Protein AF-A0A927LHZ1-F1 (afdb_monomer_lite)

Structure (mmCIF, N/CA/C/O backbone):
data_AF-A0A927LHZ1-F1
#
_entry.id   AF-A0A927LHZ1-F1
#
loop_
_atom_site.group_PDB
_atom_site.id
_atom_site.type_symbol
_atom_site.label_atom_id
_atom_site.label_alt_id
_atom_site.label_comp_id
_atom_site.label_asym_id
_atom_site.label_entity_id
_atom_site.label_seq_id
_atom_site.pdbx_PDB_ins_code
_atom_site.Cartn_x
_atom_site.Cartn_y
_atom_site.Cartn_z
_atom_site.occupancy
_atom_site.B_iso_or_equiv
_atom_site.auth_seq_id
_atom_site.auth_comp_id
_atom_site.auth_asym_id
_atom_site.auth_atom_id
_atom_site.pdbx_PDB_model_num
ATOM 1 N N . MET A 1 1 ? 25.781 4.716 14.063 1.00 30.14 1 MET A N 1
ATOM 2 C CA . MET A 1 1 ? 24.363 4.324 13.932 1.00 30.14 1 MET A CA 1
ATOM 3 C C . MET A 1 1 ? 24.267 3.545 12.624 1.00 30.14 1 MET A C 1
ATOM 5 O O . MET A 1 1 ? 24.238 4.154 11.569 1.00 30.14 1 MET A O 1
ATOM 9 N N . LEU A 1 2 ? 24.451 2.223 12.692 1.00 24.66 2 LEU A N 1
ATOM 10 C CA . LEU A 1 2 ? 24.630 1.317 11.549 1.00 24.66 2 LEU A CA 1
ATOM 11 C C . LEU A 1 2 ? 23.622 0.179 11.709 1.00 24.66 2 LEU A C 1
ATOM 13 O O . LEU A 1 2 ? 23.914 -0.811 12.366 1.00 24.66 2 LEU A O 1
ATOM 17 N N . PHE A 1 3 ? 22.426 0.358 11.169 1.00 27.55 3 PHE A N 1
ATOM 18 C CA . PHE A 1 3 ? 21.460 -0.711 10.937 1.00 27.55 3 PHE A CA 1
ATOM 19 C C . PHE A 1 3 ? 20.804 -0.419 9.579 1.00 27.55 3 PHE A C 1
ATOM 21 O O . PHE A 1 3 ? 20.666 0.749 9.229 1.00 27.55 3 PHE A O 1
ATOM 28 N N . ASP A 1 4 ? 20.483 -1.477 8.830 1.00 31.09 4 ASP A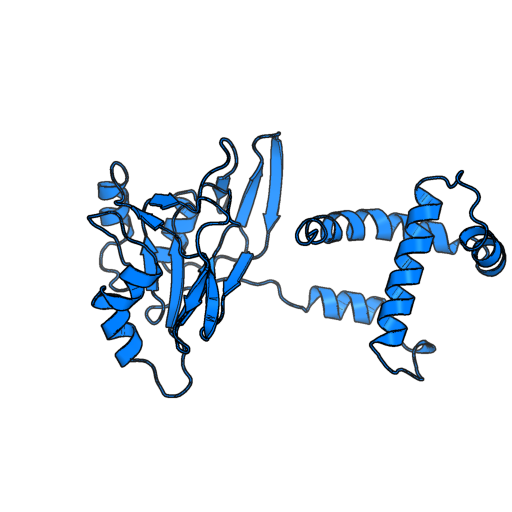 N 1
ATOM 29 C CA . ASP A 1 4 ? 19.892 -1.506 7.472 1.00 31.09 4 ASP A CA 1
ATOM 30 C C . ASP A 1 4 ? 20.825 -1.624 6.253 1.00 31.09 4 ASP A C 1
ATOM 32 O O . ASP A 1 4 ? 20.565 -1.055 5.199 1.00 31.09 4 ASP A O 1
ATOM 36 N N . TYR A 1 5 ? 21.864 -2.466 6.330 1.00 25.02 5 TYR A N 1
ATOM 37 C CA . TYR A 1 5 ? 22.546 -2.972 5.116 1.00 25.02 5 TYR A CA 1
ATOM 38 C C . TYR A 1 5 ? 22.705 -4.502 5.047 1.00 25.02 5 TYR A C 1
ATOM 40 O O . TYR A 1 5 ? 23.185 -5.035 4.048 1.00 25.02 5 TYR A O 1
ATOM 48 N N . THR A 1 6 ? 22.285 -5.237 6.080 1.00 29.34 6 THR A N 1
ATOM 49 C CA . THR A 1 6 ? 22.560 -6.679 6.215 1.00 29.34 6 THR A CA 1
ATOM 50 C C . THR A 1 6 ? 21.485 -7.591 5.621 1.00 29.34 6 THR A C 1
ATOM 52 O O . THR A 1 6 ? 21.747 -8.772 5.423 1.00 29.34 6 THR A O 1
ATOM 55 N N . TYR A 1 7 ? 20.296 -7.075 5.294 1.00 33.56 7 TYR A N 1
ATOM 56 C CA . TYR A 1 7 ? 19.171 -7.911 4.846 1.00 33.56 7 TYR A CA 1
ATOM 57 C C . TYR A 1 7 ? 19.210 -8.253 3.344 1.00 33.56 7 TYR A C 1
ATOM 59 O O . TYR A 1 7 ? 18.684 -9.277 2.929 1.00 33.56 7 TYR A O 1
ATOM 67 N N . PHE A 1 8 ? 19.886 -7.439 2.527 1.00 30.53 8 PHE A N 1
ATOM 68 C CA . PHE A 1 8 ? 19.924 -7.610 1.066 1.00 30.53 8 PHE A CA 1
ATOM 69 C C . PHE A 1 8 ? 20.992 -8.587 0.561 1.00 30.53 8 PHE A C 1
ATOM 71 O O . PHE A 1 8 ? 21.020 -8.897 -0.625 1.00 30.53 8 PHE A O 1
ATOM 78 N N . ARG A 1 9 ? 21.877 -9.096 1.428 1.00 30.69 9 ARG A N 1
ATOM 79 C CA . ARG A 1 9 ? 22.904 -10.060 1.004 1.00 30.69 9 ARG A CA 1
ATOM 80 C C . ARG A 1 9 ? 22.500 -11.516 1.162 1.00 30.69 9 ARG A C 1
ATOM 82 O O . ARG A 1 9 ? 23.151 -12.345 0.557 1.00 30.69 9 ARG A O 1
ATOM 89 N N . THR A 1 10 ? 21.467 -11.866 1.918 1.00 37.78 10 THR A N 1
ATOM 90 C CA . THR A 1 10 ? 21.255 -13.264 2.323 1.00 37.78 10 THR A CA 1
ATOM 91 C C . THR A 1 10 ? 20.766 -14.172 1.192 1.00 37.78 10 THR A C 1
ATOM 93 O O . THR A 1 10 ? 21.278 -15.275 1.066 1.00 37.78 10 THR A O 1
ATOM 96 N N . VAL A 1 11 ? 19.854 -13.753 0.314 1.00 35.59 11 VAL A N 1
ATOM 97 C CA . VAL A 1 11 ? 19.229 -14.697 -0.643 1.00 35.59 11 VAL A CA 1
ATOM 98 C C . VAL A 1 11 ? 20.178 -15.124 -1.777 1.00 35.59 11 VAL A C 1
ATOM 100 O O . VAL A 1 11 ? 20.305 -16.319 -2.055 1.00 35.59 11 VAL A O 1
ATOM 103 N N . ASP A 1 12 ? 20.926 -14.184 -2.363 1.00 36.84 12 ASP A N 1
ATOM 104 C CA . ASP A 1 12 ? 21.967 -14.496 -3.356 1.00 36.84 12 ASP A CA 1
ATOM 105 C C . ASP A 1 12 ? 23.195 -15.171 -2.728 1.00 36.84 12 ASP A C 1
ATOM 107 O O . ASP A 1 12 ? 23.816 -16.042 -3.344 1.00 36.84 12 ASP A O 1
ATOM 111 N N . PHE A 1 13 ? 23.523 -14.831 -1.477 1.00 37.53 13 PHE A N 1
ATOM 112 C CA . PHE A 1 13 ? 24.581 -15.493 -0.713 1.00 37.53 13 PHE A CA 1
ATOM 113 C C . PHE A 1 13 ? 24.234 -16.960 -0.451 1.00 37.53 13 PHE A C 1
ATOM 115 O O . PHE A 1 13 ? 25.057 -17.823 -0.722 1.00 37.53 13 PHE A O 1
ATOM 122 N N . PHE A 1 14 ? 22.997 -17.285 -0.063 1.00 36.06 14 PHE A N 1
ATOM 123 C CA . PHE A 1 14 ? 22.592 -18.670 0.202 1.00 36.06 14 PHE A CA 1
ATOM 124 C C . PHE A 1 14 ? 22.699 -19.580 -1.032 1.00 36.06 14 PHE A C 1
ATOM 126 O O . PHE A 1 14 ? 23.137 -20.721 -0.904 1.00 36.06 14 PHE A O 1
ATOM 133 N N . ASN A 1 15 ? 22.363 -19.099 -2.233 1.00 38.81 15 ASN A N 1
ATOM 134 C CA . ASN A 1 15 ? 22.468 -19.914 -3.451 1.00 38.81 15 ASN A CA 1
ATOM 135 C C . ASN A 1 15 ? 23.910 -20.046 -3.972 1.00 38.81 15 ASN A C 1
ATOM 137 O O . ASN A 1 15 ? 24.280 -21.113 -4.472 1.00 38.81 15 ASN A O 1
ATOM 141 N N . ARG A 1 16 ? 24.747 -19.005 -3.833 1.00 41.91 16 ARG A N 1
ATOM 142 C CA . ARG A 1 16 ? 26.182 -19.083 -4.168 1.00 41.91 16 ARG A CA 1
ATOM 143 C C . ARG A 1 16 ? 26.953 -19.944 -3.167 1.00 41.91 16 ARG A C 1
ATOM 145 O O . ARG A 1 16 ? 27.714 -20.816 -3.578 1.00 41.91 16 ARG A O 1
ATOM 152 N N . GLU A 1 17 ? 26.700 -19.764 -1.874 1.00 41.94 17 GLU A N 1
ATOM 153 C CA . GLU A 1 17 ? 27.412 -20.461 -0.802 1.00 41.94 17 GLU A CA 1
ATOM 154 C C . GLU A 1 17 ? 26.985 -21.923 -0.635 1.00 41.94 17 GLU A C 1
ATOM 156 O O . GLU A 1 17 ? 27.784 -22.736 -0.183 1.00 41.94 17 GLU A O 1
ATOM 161 N N . PHE A 1 18 ? 25.779 -22.321 -1.057 1.00 41.34 18 PHE A N 1
ATOM 162 C CA . PHE A 1 18 ? 25.381 -23.736 -1.035 1.00 41.34 18 PHE A CA 1
ATOM 163 C C . PHE A 1 18 ? 26.217 -24.593 -2.003 1.00 41.34 18 PHE A C 1
ATOM 165 O O . PHE A 1 18 ? 26.578 -25.727 -1.678 1.00 41.34 18 PHE A O 1
ATOM 172 N N . ASN A 1 19 ? 26.580 -24.042 -3.168 1.00 44.94 19 ASN A N 1
ATOM 173 C CA . ASN A 1 19 ? 27.493 -24.702 -4.108 1.00 44.94 19 ASN A CA 1
ATOM 174 C C . ASN A 1 19 ? 28.934 -24.746 -3.570 1.00 44.94 19 ASN A C 1
ATOM 176 O O . ASN A 1 19 ? 29.637 -25.738 -3.775 1.00 44.94 19 ASN A O 1
ATOM 180 N N . ASP A 1 20 ? 29.358 -23.721 -2.825 1.00 45.75 20 ASP A N 1
ATOM 181 C CA . ASP A 1 20 ? 30.652 -23.726 -2.137 1.00 45.75 20 ASP A CA 1
ATOM 182 C C . ASP A 1 20 ? 30.649 -24.649 -0.891 1.00 45.75 20 ASP A C 1
ATOM 184 O O . ASP A 1 20 ? 31.675 -25.256 -0.583 1.00 45.75 20 ASP A O 1
ATOM 188 N N . PHE A 1 21 ? 29.511 -24.888 -0.226 1.00 42.50 21 PHE A N 1
ATOM 189 C CA . PHE A 1 21 ? 29.401 -25.787 0.935 1.00 42.50 21 PHE A CA 1
ATOM 190 C C . PHE A 1 21 ? 29.603 -27.269 0.579 1.00 42.50 21 PHE A C 1
ATOM 192 O O . PHE A 1 21 ? 30.321 -27.983 1.284 1.00 42.50 21 PHE A O 1
ATOM 199 N N . GLU A 1 22 ? 29.038 -27.743 -0.539 1.00 46.50 22 GLU A N 1
ATOM 200 C CA . GLU A 1 22 ? 29.335 -29.087 -1.072 1.00 46.50 22 GLU A CA 1
ATOM 201 C C . GLU A 1 22 ? 30.827 -29.229 -1.423 1.00 46.50 22 GLU A C 1
ATOM 203 O O . GLU A 1 22 ? 31.420 -30.286 -1.204 1.00 46.50 22 GLU A O 1
ATOM 208 N N . SER A 1 23 ? 31.476 -28.145 -1.867 1.00 48.09 23 SER A N 1
ATOM 209 C CA . SER A 1 23 ? 32.927 -28.129 -2.084 1.00 48.09 23 SER A CA 1
ATOM 210 C C . SER A 1 23 ? 33.730 -28.169 -0.770 1.00 48.09 23 SER A C 1
ATOM 212 O O . SER A 1 23 ? 34.801 -28.776 -0.723 1.00 48.09 23 SER A O 1
ATOM 214 N N . CYS A 1 24 ? 33.180 -27.618 0.321 1.00 42.62 24 CYS A N 1
ATOM 215 C CA . CYS A 1 24 ? 33.791 -27.613 1.654 1.00 42.62 24 CYS A CA 1
ATOM 216 C C . CYS A 1 24 ? 33.693 -28.959 2.395 1.00 42.62 24 CYS A C 1
ATOM 218 O O . CYS A 1 24 ? 34.518 -29.219 3.269 1.00 42.62 24 CYS A O 1
ATOM 220 N N . LYS A 1 25 ? 32.789 -29.876 2.007 1.00 48.56 25 LYS A N 1
ATOM 221 C CA . LYS A 1 25 ? 32.765 -31.263 2.532 1.00 48.56 25 LYS A CA 1
ATOM 222 C C . LYS A 1 25 ? 34.048 -32.051 2.248 1.00 48.56 25 LYS A C 1
ATOM 224 O O . LYS A 1 25 ? 34.311 -33.044 2.919 1.00 48.56 25 LYS A O 1
ATOM 229 N N . LYS A 1 26 ? 34.828 -31.636 1.245 1.00 47.34 26 LYS A N 1
ATOM 230 C CA . LYS A 1 26 ? 36.061 -32.312 0.819 1.00 47.34 26 LYS A CA 1
ATOM 231 C C . LYS A 1 26 ? 37.283 -31.973 1.681 1.00 47.34 26 LYS A C 1
ATOM 233 O O . LYS A 1 26 ? 38.341 -32.557 1.464 1.00 47.34 26 LYS A O 1
ATOM 238 N N . TYR A 1 27 ? 37.153 -31.036 2.621 1.00 47.28 27 TYR A N 1
ATOM 239 C CA . TYR A 1 27 ? 38.264 -30.523 3.415 1.00 47.28 27 TYR A CA 1
ATOM 240 C C . TYR A 1 27 ? 38.182 -30.993 4.870 1.00 47.28 27 TYR A C 1
ATOM 242 O O . TYR A 1 27 ? 37.135 -30.926 5.511 1.00 47.28 27 TYR A O 1
ATOM 250 N N . ASP A 1 28 ? 39.315 -31.484 5.371 1.00 48.75 28 ASP A N 1
ATOM 251 C CA . ASP A 1 28 ? 39.495 -32.028 6.717 1.00 48.75 28 ASP A CA 1
ATOM 252 C C . ASP A 1 28 ? 39.203 -30.961 7.792 1.00 48.75 28 ASP A C 1
ATOM 254 O O . ASP A 1 28 ? 39.912 -29.953 7.911 1.00 48.75 28 ASP A O 1
ATOM 258 N N . SER A 1 29 ? 38.117 -31.163 8.545 1.00 49.41 29 SER A N 1
ATOM 259 C CA . SER A 1 29 ? 37.488 -30.146 9.398 1.00 49.41 29 SER A CA 1
ATOM 260 C C . SER A 1 29 ? 38.383 -29.640 10.527 1.00 49.41 29 SER A C 1
ATOM 262 O O . SER A 1 29 ? 38.249 -28.489 10.951 1.00 49.41 29 SER A O 1
ATOM 264 N N . ASP A 1 30 ? 39.317 -30.466 10.994 1.00 49.56 30 ASP A N 1
ATOM 265 C CA . ASP A 1 30 ? 40.126 -30.161 12.176 1.00 49.56 30 ASP A CA 1
ATOM 266 C C . ASP A 1 30 ? 41.357 -29.313 11.832 1.00 49.56 30 ASP A C 1
ATOM 268 O O . ASP A 1 30 ? 41.810 -28.489 12.635 1.00 49.56 30 ASP A O 1
ATOM 272 N N . ARG A 1 31 ? 41.861 -29.434 10.597 1.00 49.19 31 ARG A N 1
ATOM 273 C CA . ARG A 1 31 ? 42.973 -28.619 10.087 1.00 49.19 31 ARG A CA 1
ATOM 274 C C . ARG A 1 31 ? 42.551 -27.165 9.849 1.00 49.19 31 ARG A C 1
ATOM 276 O O . ARG A 1 31 ? 43.326 -26.248 10.114 1.00 49.19 31 ARG A O 1
ATOM 283 N N . TYR A 1 32 ? 41.308 -26.958 9.418 1.00 52.69 32 TYR A N 1
ATOM 284 C CA . TYR A 1 32 ? 40.751 -25.641 9.090 1.00 52.69 32 TYR A CA 1
ATOM 285 C C . TYR A 1 32 ? 40.338 -24.832 10.325 1.00 52.69 32 TYR A C 1
ATOM 287 O O . TYR A 1 32 ? 40.501 -23.614 10.351 1.00 52.69 32 TYR A O 1
ATOM 295 N N . LEU A 1 33 ? 39.885 -25.496 11.391 1.00 46.94 33 LEU A N 1
ATOM 296 C CA . LEU A 1 33 ? 39.520 -24.854 12.661 1.00 46.94 33 LEU A CA 1
ATOM 297 C C . LEU A 1 33 ? 40.705 -24.156 13.343 1.00 46.94 33 LEU A C 1
ATOM 299 O O . LEU A 1 33 ? 40.528 -23.127 13.997 1.00 46.94 33 LEU A O 1
ATOM 303 N N . LYS A 1 34 ? 41.919 -24.692 13.166 1.00 51.16 34 LYS A N 1
ATOM 304 C CA . LYS A 1 34 ? 43.154 -24.028 13.604 1.00 51.16 34 LYS A CA 1
ATOM 305 C C . LYS A 1 34 ? 43.501 -22.816 12.733 1.00 51.16 34 LYS A C 1
ATOM 307 O O . LYS A 1 34 ? 44.024 -21.848 13.269 1.00 51.16 34 LYS A O 1
ATOM 312 N N . GLN A 1 35 ? 43.156 -22.840 11.443 1.00 50.41 35 GLN A N 1
ATOM 313 C CA . GLN A 1 35 ? 43.420 -21.742 10.508 1.00 50.41 35 GLN A CA 1
ATOM 314 C C . GLN A 1 35 ? 42.405 -20.589 10.618 1.00 50.41 35 GLN A C 1
ATOM 316 O O . GLN A 1 35 ? 42.839 -19.448 10.669 1.00 50.41 35 GLN A O 1
ATOM 321 N N . CYS A 1 36 ? 41.089 -20.826 10.768 1.00 47.66 36 CYS A N 1
ATOM 322 C CA . CYS A 1 36 ? 40.120 -19.723 10.973 1.00 47.66 36 CYS A CA 1
ATOM 323 C C . CYS A 1 36 ? 40.395 -18.933 12.283 1.00 47.66 36 CYS A C 1
ATOM 325 O O . CYS A 1 36 ? 39.907 -17.817 12.434 1.00 47.66 36 CYS A O 1
ATOM 327 N N . LYS A 1 37 ? 41.139 -19.504 13.249 1.00 48.06 37 LYS A N 1
ATOM 328 C CA . LYS A 1 37 ? 41.498 -18.853 14.527 1.00 48.06 37 LYS A CA 1
ATOM 329 C C . LYS A 1 37 ? 42.822 -18.081 14.491 1.00 48.06 37 LYS A C 1
ATOM 331 O O . LYS A 1 37 ? 43.035 -17.241 15.362 1.00 48.06 37 LYS A O 1
ATOM 336 N N . SER A 1 38 ? 43.702 -18.347 13.526 1.00 49.09 38 SER A N 1
ATOM 337 C CA . SER A 1 38 ? 44.904 -17.539 13.298 1.00 49.09 38 SER A CA 1
ATOM 338 C C . SER A 1 38 ? 44.538 -16.364 12.392 1.00 49.09 38 SER A C 1
ATOM 340 O O . SER A 1 38 ? 44.093 -16.583 11.268 1.00 49.09 38 SER A O 1
ATOM 342 N N . GLN A 1 39 ? 44.696 -15.127 12.868 1.00 45.81 39 GLN A N 1
ATOM 343 C CA . GLN A 1 39 ? 44.389 -13.882 12.140 1.00 45.81 39 GLN A CA 1
ATOM 344 C C . GLN A 1 39 ? 45.361 -13.589 10.973 1.00 45.81 39 GLN A C 1
ATOM 346 O O . GLN A 1 39 ? 45.802 -12.456 10.798 1.00 45.81 39 GLN A O 1
ATOM 351 N N . ASP A 1 40 ? 45.700 -14.582 10.154 1.00 43.25 40 ASP A N 1
ATOM 352 C CA . ASP A 1 40 ? 46.540 -14.367 8.977 1.00 43.25 40 ASP A CA 1
ATOM 353 C C . ASP A 1 40 ? 45.666 -14.021 7.763 1.00 43.25 40 ASP A C 1
ATOM 355 O O . ASP A 1 40 ? 44.879 -14.819 7.257 1.00 43.25 40 ASP A O 1
ATOM 359 N N . HIS A 1 41 ? 45.789 -12.773 7.311 1.00 42.59 41 HIS A N 1
ATOM 360 C CA . HIS A 1 41 ? 44.917 -12.076 6.358 1.00 42.59 41 HIS A CA 1
ATOM 361 C C . HIS A 1 41 ? 45.035 -12.504 4.880 1.00 42.59 41 HIS A C 1
ATOM 363 O O . HIS A 1 41 ? 44.839 -11.692 3.978 1.00 42.59 41 HIS A O 1
ATOM 369 N N . LEU A 1 42 ? 45.296 -13.778 4.587 1.00 41.59 42 LEU A N 1
ATOM 370 C CA . LEU A 1 42 ? 45.327 -14.289 3.210 1.00 41.59 42 LEU A CA 1
ATOM 371 C C . LEU A 1 42 ? 44.492 -15.563 3.075 1.00 41.59 42 LEU A C 1
ATOM 373 O O . LEU A 1 42 ? 44.988 -16.648 2.776 1.00 41.59 42 LEU A O 1
ATOM 377 N N . PHE A 1 43 ? 43.183 -15.417 3.271 1.00 43.97 43 PHE A N 1
ATOM 378 C CA . PHE A 1 43 ? 42.217 -16.459 2.942 1.00 43.97 43 PHE A CA 1
ATOM 379 C C . PHE A 1 43 ? 41.664 -16.231 1.534 1.00 43.97 43 PHE A C 1
ATOM 381 O O . PHE A 1 43 ? 41.173 -15.152 1.209 1.00 43.97 43 PHE A O 1
ATOM 388 N N . SER A 1 44 ? 41.713 -17.264 0.686 1.00 45.31 44 SER A N 1
ATOM 389 C CA . SER A 1 44 ? 40.933 -17.271 -0.559 1.00 45.31 44 SER A CA 1
ATOM 390 C C . SER A 1 44 ? 39.446 -17.056 -0.236 1.00 45.31 44 SER A C 1
ATOM 392 O O . SER A 1 44 ? 38.975 -17.551 0.788 1.00 45.31 44 SER A O 1
ATOM 394 N N . PHE A 1 45 ? 38.704 -16.356 -1.102 1.00 40.78 45 PHE A N 1
ATOM 395 C CA . PHE A 1 45 ? 37.290 -15.992 -0.894 1.00 40.78 45 PHE A CA 1
ATOM 396 C C . PHE A 1 45 ? 36.421 -17.180 -0.428 1.00 40.78 45 PHE A C 1
ATOM 398 O O . PHE A 1 45 ? 35.620 -17.044 0.490 1.00 40.78 45 PHE A O 1
ATOM 405 N N . ARG A 1 46 ? 36.687 -18.383 -0.958 1.00 42.41 46 ARG A N 1
ATOM 406 C CA . ARG A 1 46 ? 36.021 -19.638 -0.565 1.00 42.41 46 ARG A CA 1
ATOM 407 C C . ARG A 1 46 ? 36.235 -20.054 0.894 1.00 42.41 46 ARG A C 1
ATOM 409 O O . ARG A 1 46 ? 35.336 -20.623 1.504 1.00 42.41 46 ARG A O 1
ATOM 416 N N . MET A 1 47 ? 37.410 -19.796 1.469 1.00 44.09 47 MET A N 1
ATOM 417 C CA . MET A 1 47 ? 37.670 -20.133 2.874 1.00 44.09 47 MET A CA 1
ATOM 418 C C . MET A 1 47 ? 36.932 -19.196 3.835 1.00 44.09 47 MET A C 1
ATOM 420 O O . MET A 1 47 ? 36.484 -19.641 4.889 1.00 44.09 47 MET A O 1
ATOM 424 N N . TYR A 1 48 ? 36.765 -17.925 3.460 1.00 46.09 48 TYR A N 1
ATOM 425 C CA . TYR A 1 48 ? 36.050 -16.940 4.273 1.00 46.09 48 TYR A CA 1
ATOM 426 C C . TYR A 1 48 ? 34.555 -17.281 4.379 1.00 46.09 48 TYR A C 1
ATOM 428 O O . TYR A 1 48 ? 34.001 -17.314 5.478 1.00 46.09 48 TYR A O 1
ATOM 436 N N . SER A 1 49 ? 33.950 -17.659 3.250 1.00 45.56 49 SER A N 1
ATOM 437 C CA . SER A 1 49 ? 32.587 -18.195 3.150 1.00 45.56 49 SER A CA 1
ATOM 438 C C . SER A 1 49 ? 32.340 -19.383 4.086 1.00 45.56 49 SER A C 1
ATOM 440 O O . SER A 1 49 ? 31.404 -19.381 4.886 1.00 45.56 49 SER A O 1
ATOM 442 N N . CYS A 1 50 ? 33.247 -20.367 4.101 1.00 44.53 50 CYS A N 1
ATOM 443 C CA . CYS A 1 50 ? 33.083 -21.540 4.963 1.00 44.53 50 CYS A CA 1
ATOM 444 C C . CYS A 1 50 ? 33.291 -21.246 6.466 1.00 44.53 50 CYS A C 1
ATOM 446 O O . CYS A 1 50 ? 32.679 -21.934 7.288 1.00 44.53 50 CYS A O 1
ATOM 448 N N . CYS A 1 51 ? 34.061 -20.215 6.855 1.00 47.59 51 CYS A N 1
ATOM 449 C CA . CYS A 1 51 ? 34.109 -19.773 8.260 1.00 47.59 51 CYS A CA 1
ATOM 450 C C . CYS A 1 51 ? 32.802 -19.031 8.667 1.00 47.59 51 CYS A C 1
ATOM 452 O O . CYS A 1 51 ? 32.325 -19.244 9.782 1.00 47.59 51 CYS A O 1
ATOM 454 N N . ILE A 1 52 ? 32.179 -18.226 7.785 1.00 51.19 52 ILE A N 1
ATOM 455 C CA . ILE A 1 52 ? 30.911 -17.507 8.071 1.00 51.19 52 ILE A CA 1
ATOM 456 C C . ILE A 1 52 ? 29.737 -18.475 8.242 1.00 51.19 52 ILE A C 1
ATOM 458 O O . ILE A 1 52 ? 29.047 -18.421 9.259 1.00 51.19 52 ILE A O 1
ATOM 462 N N . LEU A 1 53 ? 29.561 -19.418 7.312 1.00 50.50 53 LEU A N 1
ATOM 463 C CA . LEU A 1 53 ? 28.513 -20.443 7.388 1.00 50.50 53 LEU A CA 1
ATOM 464 C C . LEU A 1 53 ? 28.573 -21.247 8.696 1.00 50.50 53 LEU A C 1
ATOM 466 O O . LEU A 1 53 ? 27.545 -21.593 9.277 1.00 50.50 53 LEU A O 1
ATOM 470 N N . ARG A 1 54 ? 29.782 -21.551 9.187 1.00 51.12 54 ARG A N 1
ATOM 471 C CA . ARG A 1 54 ? 29.962 -22.294 10.443 1.00 51.12 54 ARG A CA 1
ATOM 472 C C . ARG A 1 54 ? 29.637 -21.436 11.670 1.00 51.12 54 ARG A C 1
ATOM 474 O O . ARG A 1 54 ? 29.037 -21.959 12.604 1.00 51.12 54 ARG A O 1
ATOM 481 N N . LEU A 1 55 ? 29.978 -20.144 11.650 1.00 49.75 55 LEU A N 1
ATOM 482 C CA . LEU A 1 55 ? 29.621 -19.194 12.709 1.00 49.75 55 LEU A CA 1
ATOM 483 C C . LEU A 1 55 ? 28.107 -18.974 12.784 1.00 49.75 55 LEU A C 1
ATOM 485 O O . LEU A 1 55 ? 27.560 -18.954 13.882 1.00 49.75 55 LEU A O 1
ATOM 489 N N . GLU A 1 56 ? 27.410 -18.891 11.649 1.00 48.06 56 GLU A N 1
ATOM 490 C CA . GLU A 1 56 ? 25.944 -18.826 11.631 1.00 48.06 56 GLU A CA 1
ATOM 491 C C . GLU A 1 56 ? 25.317 -20.112 12.180 1.00 48.06 56 GLU A C 1
ATOM 493 O O . GLU A 1 56 ? 24.395 -20.047 12.990 1.00 48.06 56 GLU A O 1
ATOM 498 N N . ILE A 1 57 ? 25.857 -21.285 11.833 1.00 51.06 57 ILE A N 1
ATOM 499 C CA . ILE A 1 57 ? 25.431 -22.558 12.434 1.00 51.06 57 ILE A CA 1
ATOM 500 C C . ILE A 1 57 ? 25.660 -22.554 13.952 1.00 51.06 57 ILE A C 1
ATOM 502 O O . ILE A 1 57 ? 24.806 -23.038 14.689 1.00 51.06 57 ILE A O 1
ATOM 506 N N . ASP A 1 58 ? 26.776 -22.013 14.440 1.00 47.16 58 ASP A N 1
ATOM 507 C CA . ASP A 1 58 ? 27.059 -21.929 15.876 1.00 47.16 58 ASP A CA 1
ATOM 508 C C . ASP A 1 58 ? 26.141 -20.917 16.592 1.00 47.16 58 ASP A C 1
ATOM 510 O O . ASP A 1 58 ? 25.682 -21.185 17.704 1.00 47.16 58 ASP A O 1
ATOM 514 N N . VAL A 1 59 ? 25.754 -19.816 15.938 1.00 45.22 59 VAL A N 1
ATOM 515 C CA . VAL A 1 59 ? 24.695 -18.909 16.422 1.00 45.22 59 VAL A CA 1
ATOM 516 C C . VAL A 1 59 ? 23.358 -19.649 16.513 1.00 45.22 59 VAL A C 1
ATOM 518 O O . VAL A 1 59 ? 22.688 -19.584 17.543 1.00 45.22 59 VAL A O 1
ATOM 521 N N . TRP A 1 60 ? 23.007 -20.447 15.504 1.00 39.88 60 TRP A N 1
ATOM 522 C CA . TRP A 1 60 ? 21.811 -21.292 15.535 1.00 39.88 60 TRP A CA 1
ATOM 523 C C . TRP A 1 60 ? 21.879 -22.393 16.607 1.00 39.88 60 TRP A C 1
ATOM 525 O O . TRP A 1 60 ? 20.865 -22.669 17.245 1.00 39.88 60 TRP A O 1
ATOM 535 N N . LYS A 1 61 ? 23.058 -22.961 16.899 1.00 43.69 61 LYS A N 1
ATOM 536 C CA . LYS A 1 61 ? 23.265 -23.869 18.049 1.00 43.69 61 LYS A CA 1
ATOM 537 C C . LYS A 1 61 ? 23.087 -23.176 19.398 1.00 43.69 61 LYS A C 1
ATOM 539 O O . LYS A 1 61 ? 22.792 -23.845 20.379 1.00 43.69 61 LYS A O 1
ATOM 544 N N . THR A 1 62 ? 23.300 -21.863 19.455 1.00 42.28 62 THR A N 1
ATOM 545 C CA . THR A 1 62 ? 23.120 -21.072 20.679 1.00 42.28 62 THR A CA 1
ATOM 546 C C . THR A 1 62 ? 21.650 -20.681 20.874 1.00 42.28 62 THR A C 1
ATOM 548 O O . THR A 1 62 ? 21.185 -20.573 22.003 1.00 42.28 62 THR A O 1
ATOM 551 N N . ILE A 1 63 ? 20.904 -20.499 19.776 1.00 39.81 63 ILE A N 1
ATOM 552 C CA . ILE A 1 63 ? 19.476 -20.136 19.785 1.00 39.81 63 ILE A CA 1
ATOM 553 C C . ILE A 1 63 ? 18.574 -21.351 20.035 1.00 39.81 63 ILE A C 1
ATOM 555 O O . ILE A 1 63 ? 17.519 -21.210 20.651 1.00 39.81 63 ILE A O 1
ATOM 559 N N . ILE A 1 64 ? 18.969 -22.542 19.579 1.00 40.31 64 ILE A N 1
ATOM 560 C CA . ILE A 1 64 ? 18.205 -23.768 19.802 1.00 40.31 64 ILE A CA 1
ATOM 561 C C . ILE A 1 64 ? 18.975 -24.654 20.791 1.00 40.31 64 ILE A C 1
ATOM 563 O O . ILE A 1 64 ? 19.991 -25.251 20.437 1.00 40.31 64 ILE A O 1
ATOM 567 N N . ASP A 1 65 ? 18.483 -24.762 22.028 1.00 45.75 65 ASP A N 1
ATOM 568 C CA . ASP A 1 65 ? 19.005 -25.692 23.038 1.00 45.75 65 ASP A CA 1
ATOM 569 C C . ASP A 1 65 ? 18.704 -27.138 22.603 1.00 45.75 65 ASP A C 1
ATOM 571 O O . ASP A 1 65 ? 17.631 -27.685 22.863 1.00 45.75 65 ASP A O 1
ATOM 575 N N . VAL A 1 66 ? 19.604 -27.742 21.817 1.00 42.66 66 VAL A N 1
ATOM 576 C CA . VAL A 1 66 ? 19.356 -29.047 21.185 1.00 42.66 66 VAL A CA 1
ATOM 577 C C . VAL A 1 66 ? 20.488 -30.014 21.476 1.00 42.66 66 VAL A C 1
ATOM 579 O O . VAL A 1 66 ? 21.471 -30.129 20.742 1.00 42.66 66 VAL A O 1
ATOM 582 N N . LYS A 1 67 ? 20.259 -30.838 22.500 1.00 38.22 67 LYS A N 1
ATOM 583 C C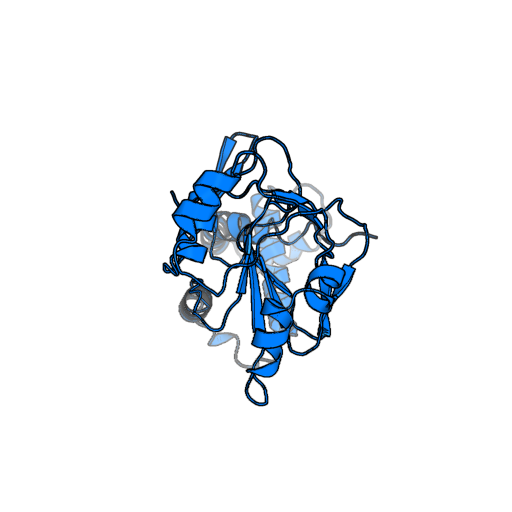A . LYS A 1 67 ? 21.001 -32.077 22.798 1.00 38.22 67 LYS A CA 1
ATOM 584 C C . LYS A 1 67 ? 20.956 -33.134 21.675 1.00 38.22 67 LYS A C 1
ATOM 586 O O . LYS A 1 67 ? 21.571 -34.185 21.806 1.00 38.22 67 LYS A O 1
ATOM 591 N N . ASP A 1 68 ? 20.284 -32.856 20.560 1.00 45.53 68 ASP A N 1
ATOM 592 C CA . ASP A 1 68 ? 20.022 -33.781 19.450 1.00 45.53 68 ASP A CA 1
ATOM 593 C C . ASP A 1 68 ? 20.464 -33.247 18.064 1.00 45.53 68 ASP A C 1
ATOM 595 O O . ASP A 1 68 ? 19.947 -33.674 17.032 1.00 45.53 68 ASP A O 1
ATOM 599 N N . TYR A 1 69 ? 21.456 -32.345 17.982 1.00 43.56 69 TYR A N 1
ATOM 600 C CA . TYR A 1 69 ? 21.911 -31.793 16.685 1.00 43.56 69 TYR A CA 1
ATOM 601 C C . TYR A 1 69 ? 22.387 -32.865 15.683 1.00 43.56 69 TYR A C 1
ATOM 603 O O . TYR A 1 69 ? 22.378 -32.641 14.475 1.00 43.56 69 TYR A O 1
ATOM 611 N N . LYS A 1 70 ? 22.768 -34.054 16.170 1.00 47.69 70 LYS A N 1
ATOM 612 C CA . LYS A 1 70 ? 23.159 -35.205 15.340 1.00 47.69 70 LYS A CA 1
ATOM 613 C C . LYS A 1 70 ? 21.992 -35.838 14.564 1.00 47.69 70 LYS A C 1
ATOM 615 O O . LYS A 1 70 ? 22.242 -36.698 13.727 1.00 47.69 70 LYS A O 1
ATOM 620 N N . LYS A 1 71 ? 20.744 -35.428 14.822 1.00 47.19 71 LYS A N 1
ATOM 621 C CA . LYS A 1 71 ? 19.535 -35.886 14.113 1.00 47.19 71 LYS A CA 1
ATOM 622 C C . LYS A 1 71 ? 18.938 -34.840 13.165 1.00 47.19 71 LYS A C 1
ATOM 624 O O . LYS A 1 71 ? 17.917 -35.115 12.539 1.00 47.19 71 LYS A O 1
ATOM 629 N N . LEU A 1 72 ? 19.533 -33.649 13.050 1.00 46.91 72 LEU A N 1
ATOM 630 C CA . LEU A 1 72 ? 19.042 -32.622 12.130 1.00 46.91 72 LEU A CA 1
ATOM 631 C C . LEU A 1 72 ? 19.388 -33.002 10.686 1.00 46.91 72 LEU A C 1
ATOM 633 O O . LEU A 1 72 ? 20.492 -32.764 10.201 1.00 46.91 72 LEU A O 1
ATOM 637 N N . ASP A 1 73 ? 18.420 -33.600 9.994 1.00 52.59 73 ASP A N 1
ATOM 638 C CA . ASP A 1 73 ? 18.479 -33.795 8.551 1.00 52.59 73 ASP A CA 1
ATOM 639 C C . ASP A 1 73 ? 18.364 -32.439 7.830 1.00 52.59 73 ASP A C 1
ATOM 641 O O . ASP A 1 73 ? 17.335 -31.758 7.868 1.00 52.59 73 ASP A O 1
ATOM 645 N N . TYR A 1 74 ? 19.430 -32.052 7.132 1.00 48.06 74 TYR A N 1
ATOM 646 C CA . TYR A 1 74 ? 19.498 -30.813 6.355 1.00 48.06 74 TYR A CA 1
ATOM 647 C C . TYR A 1 74 ? 18.453 -30.749 5.227 1.00 48.06 74 TYR A C 1
ATOM 649 O O . TYR A 1 74 ? 18.014 -29.652 4.872 1.00 48.06 74 TYR A O 1
ATOM 657 N N . LYS A 1 75 ? 17.996 -31.891 4.681 1.00 47.00 75 LYS A N 1
ATOM 658 C CA . LYS A 1 75 ? 16.862 -31.907 3.736 1.00 47.00 75 LYS A CA 1
ATOM 659 C C . LYS A 1 75 ? 15.577 -31.454 4.417 1.00 47.00 75 LYS A C 1
ATOM 661 O O . LYS A 1 75 ? 14.827 -30.682 3.827 1.00 47.00 75 LYS A O 1
ATOM 666 N N . SER A 1 76 ? 15.352 -31.872 5.657 1.00 45.59 76 SER A N 1
ATOM 667 C CA . SER A 1 76 ? 14.193 -31.474 6.457 1.00 45.59 76 SER A CA 1
ATOM 668 C C . SER A 1 76 ? 14.222 -29.983 6.824 1.00 45.59 76 SER A C 1
ATOM 670 O O . SER A 1 76 ? 13.186 -29.324 6.759 1.00 45.59 76 SER A O 1
ATOM 672 N N . LEU A 1 77 ? 15.400 -29.406 7.094 1.00 46.62 77 LEU A N 1
ATOM 673 C CA . LEU A 1 77 ? 15.568 -27.952 7.262 1.00 46.62 77 LEU A CA 1
ATOM 674 C C . LEU A 1 77 ? 15.294 -27.181 5.960 1.00 46.62 77 LEU A C 1
ATOM 676 O O . LEU A 1 77 ? 14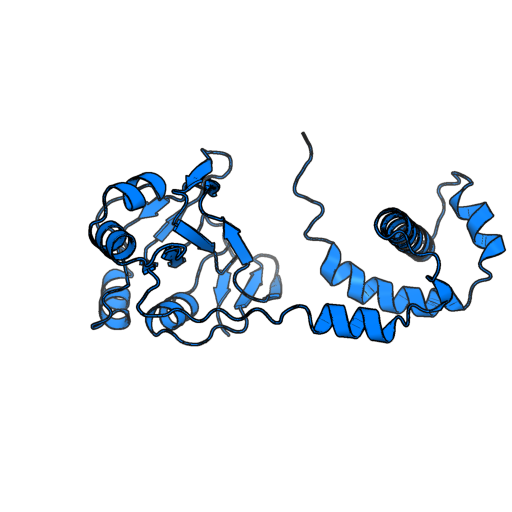.572 -26.189 5.985 1.00 46.62 77 LEU A O 1
ATOM 680 N N . LYS A 1 78 ? 15.786 -27.665 4.810 1.00 41.38 78 LYS A N 1
ATOM 681 C CA . LYS A 1 78 ? 15.529 -27.062 3.489 1.00 41.38 78 LYS A CA 1
ATOM 682 C C . LYS A 1 78 ? 14.056 -27.161 3.081 1.00 41.38 78 LYS A C 1
ATOM 684 O O . LYS A 1 78 ? 13.509 -26.205 2.549 1.00 41.38 78 LYS A O 1
ATOM 689 N N . ILE A 1 79 ? 13.395 -28.285 3.359 1.00 41.97 79 ILE A N 1
ATOM 690 C CA . ILE A 1 79 ? 11.960 -28.472 3.103 1.00 41.97 79 ILE A CA 1
ATOM 691 C C . ILE A 1 79 ? 11.129 -27.591 4.031 1.00 41.97 79 ILE A C 1
ATOM 693 O O . ILE A 1 79 ? 10.160 -27.010 3.565 1.00 41.97 79 ILE A O 1
ATOM 697 N N . ASN A 1 80 ? 11.500 -27.439 5.303 1.00 37.44 80 ASN A N 1
ATOM 698 C CA . ASN A 1 80 ? 10.790 -26.540 6.210 1.00 37.44 80 ASN A CA 1
ATOM 699 C C . ASN A 1 80 ? 11.029 -25.064 5.866 1.00 37.44 80 ASN A C 1
ATOM 701 O O . ASN A 1 80 ? 10.081 -24.296 5.951 1.00 37.44 80 ASN A O 1
ATOM 705 N N . TYR A 1 81 ? 12.221 -24.694 5.379 1.00 40.78 81 TYR A N 1
ATOM 706 C CA . TYR A 1 81 ? 12.529 -23.349 4.878 1.00 40.78 81 TYR A CA 1
ATOM 707 C C . TYR A 1 81 ? 11.810 -23.021 3.550 1.00 40.78 81 TYR A C 1
ATOM 709 O O . TYR A 1 81 ? 11.295 -21.925 3.358 1.00 40.78 81 TYR A O 1
ATOM 717 N N . LEU A 1 82 ? 11.695 -23.992 2.638 1.00 39.47 82 LEU A N 1
ATOM 718 C CA . LEU A 1 82 ? 10.923 -23.849 1.393 1.00 39.47 82 LEU A CA 1
ATOM 719 C C . LEU A 1 82 ? 9.403 -23.962 1.623 1.00 39.47 82 LEU A C 1
ATOM 721 O O . LEU A 1 82 ? 8.620 -23.393 0.868 1.00 39.47 82 LEU A O 1
ATOM 725 N N . LYS A 1 83 ? 8.969 -24.672 2.675 1.00 38.41 83 LYS A N 1
ATOM 726 C CA . LYS A 1 83 ? 7.578 -24.678 3.162 1.00 38.41 83 LYS A CA 1
ATOM 727 C C . LYS A 1 83 ? 7.240 -23.444 3.987 1.00 38.41 83 LYS A C 1
ATOM 729 O O . LYS A 1 83 ? 6.055 -23.132 4.108 1.00 38.41 83 LYS A O 1
ATOM 734 N N . THR A 1 84 ? 8.223 -22.712 4.512 1.00 43.19 84 THR A N 1
ATOM 735 C CA . THR A 1 84 ? 8.016 -21.349 5.004 1.00 43.19 84 THR A CA 1
ATOM 736 C C . THR A 1 84 ? 7.822 -20.405 3.820 1.00 43.19 84 THR A C 1
ATOM 738 O O . THR A 1 84 ? 8.660 -19.586 3.483 1.00 43.19 84 THR A O 1
ATOM 741 N N . LYS A 1 85 ? 6.611 -20.528 3.266 1.00 48.66 85 LYS A N 1
ATOM 742 C CA . LYS A 1 85 ? 5.772 -19.456 2.746 1.00 48.66 85 LYS A CA 1
ATOM 743 C C . LYS A 1 85 ? 6.235 -18.839 1.420 1.00 48.66 85 LYS A C 1
ATOM 745 O O . LYS A 1 85 ? 6.766 -17.738 1.387 1.00 48.66 85 LYS A O 1
ATOM 750 N N . ILE A 1 86 ? 5.845 -19.481 0.314 1.00 51.56 86 ILE A N 1
ATOM 751 C CA . ILE A 1 86 ? 5.434 -18.715 -0.875 1.00 51.56 86 ILE A CA 1
ATOM 752 C C . ILE A 1 86 ? 4.317 -17.789 -0.388 1.00 51.56 86 ILE A C 1
ATOM 754 O O . ILE A 1 86 ? 3.219 -18.246 -0.057 1.00 51.56 86 ILE A O 1
ATOM 758 N N . MET A 1 87 ? 4.633 -16.511 -0.209 1.00 71.94 87 MET A N 1
ATOM 759 C CA . MET A 1 87 ? 3.662 -15.525 0.236 1.00 71.94 87 MET A CA 1
ATOM 760 C C . MET A 1 87 ? 2.983 -14.946 -0.996 1.00 71.94 87 MET A C 1
ATOM 762 O O . MET A 1 87 ? 3.619 -14.313 -1.823 1.00 71.94 87 MET A O 1
ATOM 766 N N . SER A 1 88 ? 1.679 -15.198 -1.121 1.00 85.25 88 SER A N 1
ATOM 767 C CA . SER A 1 88 ? 0.826 -14.518 -2.093 1.00 85.25 88 SER A CA 1
ATOM 768 C C . SER A 1 88 ? -0.064 -13.504 -1.387 1.00 85.25 88 SER A C 1
ATOM 770 O O . SER A 1 88 ? -0.557 -13.762 -0.283 1.00 85.25 88 SER A O 1
ATOM 772 N N . VAL A 1 89 ? -0.345 -12.391 -2.053 1.00 90.06 89 VAL A N 1
ATOM 773 C CA . VAL A 1 89 ? -1.345 -11.416 -1.617 1.00 90.06 89 VAL A CA 1
ATOM 774 C C . VAL A 1 89 ? -2.652 -11.675 -2.350 1.00 90.06 89 VAL A C 1
ATOM 776 O O . VAL A 1 89 ? -2.674 -11.786 -3.569 1.00 90.06 89 VAL A O 1
ATOM 779 N N . GLN A 1 90 ? -3.743 -11.726 -1.593 1.00 93.12 90 GLN A N 1
ATOM 780 C CA . GLN A 1 90 ? -5.102 -11.734 -2.115 1.00 93.12 90 GLN A CA 1
ATOM 781 C C . GLN A 1 90 ? -5.884 -10.651 -1.376 1.00 93.12 90 GLN A C 1
ATOM 783 O O . GLN A 1 90 ? -6.100 -10.759 -0.166 1.00 93.12 90 GLN A O 1
ATOM 788 N N . ILE A 1 91 ? -6.270 -9.600 -2.094 1.00 94.50 91 ILE A N 1
ATOM 789 C CA . ILE A 1 91 ? -7.079 -8.508 -1.546 1.00 94.50 91 ILE A CA 1
ATOM 790 C C . ILE A 1 91 ? -8.546 -8.933 -1.574 1.00 94.50 91 ILE A C 1
ATOM 792 O O . ILE A 1 91 ? -8.994 -9.615 -2.493 1.00 94.50 91 ILE A O 1
ATOM 796 N N . THR A 1 92 ? -9.303 -8.549 -0.555 1.00 94.50 92 THR A N 1
ATOM 797 C CA . THR A 1 92 ? -10.732 -8.840 -0.428 1.00 94.50 92 THR A CA 1
ATOM 798 C C . THR A 1 92 ? -11.534 -7.554 -0.256 1.00 94.50 92 THR A C 1
ATOM 800 O O . THR A 1 92 ? -10.984 -6.471 -0.063 1.00 94.50 92 THR A O 1
ATOM 803 N N . ASN A 1 93 ? -12.864 -7.657 -0.277 1.00 93.69 93 ASN A N 1
ATOM 804 C CA . ASN A 1 93 ? -13.748 -6.507 -0.049 1.00 93.69 93 ASN A CA 1
ATOM 805 C C . ASN A 1 93 ? -13.680 -5.948 1.384 1.00 93.69 93 ASN A C 1
ATOM 807 O O . ASN A 1 93 ? -14.201 -4.861 1.628 1.00 93.69 93 ASN A O 1
ATOM 811 N N . LYS A 1 94 ? -13.068 -6.681 2.325 1.00 93.31 94 LYS A N 1
ATOM 812 C CA . LYS A 1 94 ? -12.812 -6.208 3.693 1.00 93.31 94 LYS A CA 1
ATOM 813 C C . LYS A 1 94 ? -11.551 -5.343 3.795 1.00 93.31 94 LYS A C 1
ATOM 815 O O . LYS A 1 94 ? -11.391 -4.624 4.775 1.00 93.31 94 LYS A O 1
ATOM 820 N N . ASP A 1 95 ? -10.666 -5.427 2.807 1.00 96.31 95 ASP A N 1
ATOM 821 C CA . ASP A 1 95 ? -9.392 -4.715 2.777 1.00 96.31 95 ASP A CA 1
ATOM 822 C C . ASP A 1 95 ? -9.521 -3.422 1.967 1.00 96.31 95 ASP A C 1
ATOM 824 O O . ASP A 1 95 ? -10.328 -3.367 1.042 1.00 96.31 95 ASP A O 1
ATOM 828 N N . ILE A 1 96 ? -8.708 -2.403 2.254 1.00 97.81 96 ILE A N 1
ATOM 829 C CA . ILE A 1 96 ? -8.722 -1.133 1.512 1.00 97.81 96 ILE A CA 1
ATOM 830 C C . ILE A 1 96 ? -7.448 -0.981 0.682 1.00 97.81 96 ILE A C 1
ATOM 832 O O . ILE A 1 96 ? -6.342 -1.153 1.191 1.00 97.81 96 ILE A O 1
ATOM 836 N N . VAL A 1 97 ? -7.606 -0.588 -0.581 1.00 97.00 97 VAL A N 1
ATOM 837 C CA . VAL A 1 97 ? -6.507 -0.206 -1.477 1.00 97.00 97 VAL A CA 1
ATOM 838 C C . VAL A 1 97 ? -6.378 1.314 -1.498 1.00 97.00 97 VAL A C 1
ATOM 840 O O . VAL A 1 97 ? -7.329 2.016 -1.839 1.00 97.00 97 VAL A O 1
ATOM 843 N N . LEU A 1 98 ? -5.200 1.826 -1.146 1.00 96.00 98 LEU A N 1
ATOM 844 C CA . LEU A 1 98 ? -4.853 3.243 -1.239 1.00 96.00 98 LEU A CA 1
ATOM 845 C C . LEU A 1 98 ? -4.191 3.493 -2.595 1.00 96.00 98 LEU A C 1
ATOM 847 O O . LEU A 1 98 ? -3.073 3.037 -2.822 1.00 96.00 98 LEU A O 1
ATOM 851 N N . LEU A 1 99 ? -4.888 4.180 -3.498 1.00 93.50 99 LEU A N 1
ATOM 852 C CA . LEU A 1 99 ? -4.472 4.396 -4.881 1.00 93.50 99 LEU A CA 1
ATOM 853 C C . LEU A 1 99 ? -4.153 5.875 -5.132 1.00 93.50 99 LEU A C 1
ATOM 855 O O . LEU A 1 99 ? -4.980 6.755 -4.893 1.00 93.50 99 LEU A O 1
ATOM 859 N N . GLY A 1 100 ? -2.974 6.139 -5.684 1.00 88.38 100 GLY A N 1
ATOM 860 C CA . GLY A 1 100 ? -2.529 7.483 -6.038 1.00 88.38 100 GLY A CA 1
ATOM 861 C C . GLY A 1 100 ? -1.089 7.490 -6.532 1.00 88.38 100 GLY A C 1
ATOM 862 O O . GLY A 1 100 ? -0.474 6.437 -6.721 1.00 88.38 100 GLY A O 1
ATOM 863 N N . HIS A 1 101 ? -0.523 8.681 -6.701 1.00 86.00 101 HIS A N 1
ATOM 864 C CA . HIS A 1 101 ? 0.932 8.806 -6.644 1.00 86.00 101 HIS A CA 1
ATOM 865 C C . HIS A 1 101 ? 1.363 8.819 -5.184 1.00 86.00 101 HIS A C 1
ATOM 867 O O . HIS A 1 101 ? 0.575 9.154 -4.302 1.00 86.00 101 HIS A O 1
ATOM 873 N N . GLY A 1 102 ? 2.610 8.456 -4.910 1.00 83.19 102 GLY A N 1
ATOM 874 C CA . GLY A 1 102 ? 3.071 8.424 -3.536 1.00 83.19 102 GLY A CA 1
ATOM 875 C C . GLY A 1 102 ? 4.554 8.694 -3.400 1.00 83.19 102 GLY A C 1
ATOM 876 O O . GLY A 1 102 ? 5.348 8.425 -4.307 1.00 83.19 102 GLY A O 1
ATOM 877 N N . SER A 1 103 ? 4.911 9.238 -2.246 1.00 80.62 103 SER A N 1
ATOM 878 C CA . SER A 1 103 ? 6.286 9.516 -1.883 1.00 80.62 103 SER A CA 1
ATOM 879 C C . SER A 1 103 ? 6.557 9.136 -0.427 1.00 80.62 103 SER A C 1
ATOM 881 O O . SER A 1 103 ? 5.685 9.167 0.443 1.00 80.62 103 SER A O 1
ATOM 883 N N . TYR A 1 104 ? 7.799 8.753 -0.179 1.00 76.19 104 TYR A N 1
ATOM 884 C CA . TYR A 1 104 ? 8.447 8.686 1.104 1.00 76.19 104 TYR A CA 1
ATOM 885 C C . TYR A 1 104 ? 9.808 9.378 0.997 1.00 76.19 104 TYR A C 1
ATOM 887 O O . TYR A 1 104 ? 10.692 8.911 0.290 1.00 76.19 104 TYR A O 1
ATOM 895 N N . GLU A 1 105 ? 10.002 10.508 1.668 1.00 63.81 105 GLU A N 1
ATOM 896 C CA . GLU A 1 105 ? 11.269 11.255 1.580 1.00 63.81 105 GLU A CA 1
ATOM 897 C C . GLU A 1 105 ? 12.431 10.581 2.335 1.00 63.81 105 GLU A C 1
ATOM 899 O O . GLU A 1 105 ? 13.570 11.020 2.212 1.00 63.81 105 GLU A O 1
ATOM 904 N N . GLY A 1 106 ? 12.173 9.487 3.067 1.00 59.09 106 GLY A N 1
ATOM 905 C CA . GLY A 1 106 ? 13.166 8.820 3.909 1.00 59.09 106 GLY A CA 1
ATOM 906 C C . GLY A 1 106 ? 13.489 9.642 5.161 1.00 59.09 106 GLY A C 1
ATOM 907 O O . GLY A 1 106 ? 13.581 10.864 5.126 1.00 59.09 106 GLY A O 1
ATOM 908 N N . GLY A 1 107 ? 13.597 8.997 6.325 1.00 53.72 107 GLY A N 1
ATOM 909 C CA . GLY A 1 107 ? 13.947 9.676 7.587 1.00 53.72 107 GLY A CA 1
ATOM 910 C C . GLY A 1 107 ? 12.899 10.658 8.151 1.00 53.72 107 GLY A C 1
ATOM 911 O O . GLY A 1 107 ? 12.931 10.969 9.341 1.00 53.72 107 GLY A O 1
ATOM 912 N N . ALA A 1 108 ? 11.920 11.105 7.365 1.00 55.47 108 ALA A N 1
ATOM 913 C CA . ALA A 1 108 ? 10.858 11.993 7.814 1.00 55.47 108 ALA A CA 1
ATOM 914 C C . ALA A 1 108 ? 9.672 11.190 8.383 1.00 55.47 108 ALA A C 1
ATOM 916 O O . ALA A 1 108 ? 8.752 10.807 7.672 1.00 55.47 108 ALA A O 1
ATOM 917 N N . LYS A 1 109 ? 9.709 10.992 9.708 1.00 68.62 109 LYS A N 1
ATOM 918 C CA . LYS A 1 109 ? 8.565 10.708 10.599 1.00 68.62 109 LYS A CA 1
ATOM 919 C C . LYS A 1 109 ? 7.845 9.376 10.348 1.00 68.62 109 LYS A C 1
ATOM 921 O O . LYS A 1 109 ? 6.840 9.300 9.653 1.00 68.62 109 LYS A O 1
ATOM 926 N N . ASN A 1 110 ? 8.284 8.332 11.049 1.00 85.00 110 ASN A N 1
ATOM 927 C CA . ASN A 1 110 ? 7.420 7.175 11.266 1.00 85.00 110 ASN A CA 1
ATOM 928 C C . ASN A 1 110 ? 6.289 7.556 12.230 1.00 85.00 110 ASN A C 1
ATOM 930 O O . ASN A 1 110 ? 6.516 8.247 13.229 1.00 85.00 110 ASN A O 1
ATOM 934 N N . LYS A 1 111 ? 5.076 7.078 11.958 1.00 89.81 111 LYS A N 1
ATOM 935 C CA . LYS A 1 111 ? 3.917 7.268 12.829 1.00 89.81 111 LYS A CA 1
ATOM 936 C C . LYS A 1 111 ? 3.438 5.923 13.350 1.00 89.81 111 LYS A C 1
ATOM 938 O O . LYS A 1 111 ? 3.456 4.922 12.640 1.00 89.81 111 LYS A O 1
ATOM 943 N N . LYS A 1 112 ? 3.003 5.904 14.609 1.00 93.38 112 LYS A N 1
ATOM 944 C CA . LYS A 1 112 ? 2.368 4.727 15.199 1.00 93.38 112 LYS A CA 1
ATOM 945 C C . LYS A 1 112 ? 1.022 4.489 14.516 1.00 93.38 112 LYS A C 1
ATOM 947 O O . LYS A 1 112 ? 0.173 5.382 14.538 1.00 93.38 112 LYS A O 1
ATOM 952 N N . LEU A 1 113 ? 0.831 3.311 13.929 1.00 95.00 113 LEU A N 1
ATOM 953 C CA . LEU A 1 113 ? -0.456 2.918 13.360 1.00 95.00 113 LEU A CA 1
ATOM 954 C C . LEU A 1 113 ? -1.484 2.676 14.475 1.00 95.00 113 LEU A C 1
ATOM 956 O O . LEU A 1 113 ? -1.116 2.189 15.550 1.00 95.00 113 LEU A O 1
ATOM 960 N N . PRO A 1 114 ? -2.781 2.940 14.234 1.00 96.00 114 PRO A N 1
ATOM 961 C CA . PRO A 1 114 ? -3.838 2.439 15.105 1.00 96.00 114 PRO A CA 1
ATOM 962 C C . PRO A 1 114 ? -3.746 0.916 15.273 1.00 96.00 114 PRO A C 1
ATOM 964 O O . PRO A 1 114 ? -3.422 0.198 14.330 1.00 96.00 114 PRO A O 1
ATOM 967 N N . ASN A 1 115 ? -4.053 0.402 16.467 1.00 95.88 115 ASN A N 1
ATOM 968 C CA . ASN A 1 115 ? -3.870 -1.021 16.804 1.00 95.88 115 ASN A CA 1
ATOM 969 C C . ASN A 1 115 ? -4.611 -1.990 15.864 1.00 95.88 115 ASN A C 1
ATOM 971 O O . ASN A 1 115 ? -4.187 -3.132 15.676 1.00 95.88 115 ASN A O 1
ATOM 975 N N . ASN A 1 116 ? -5.712 -1.528 15.279 1.00 96.44 116 ASN A N 1
ATOM 976 C CA . ASN A 1 116 ? -6.609 -2.279 14.409 1.00 96.44 116 ASN A CA 1
ATOM 977 C C . ASN A 1 116 ? -6.351 -2.062 12.909 1.00 96.44 116 ASN A C 1
ATOM 979 O O . ASN A 1 116 ? -7.180 -2.467 12.097 1.00 96.44 116 ASN A O 1
ATOM 983 N N . ILE A 1 117 ? -5.240 -1.427 12.531 1.00 97.62 117 ILE A N 1
ATOM 984 C CA . ILE A 1 117 ? -4.881 -1.179 11.134 1.00 97.62 117 ILE A CA 1
ATOM 985 C C . ILE A 1 117 ? -3.480 -1.720 10.864 1.00 97.62 117 ILE A C 1
ATOM 987 O O . ILE A 1 117 ? -2.514 -1.266 11.466 1.00 97.62 117 ILE A O 1
ATOM 991 N N . ASP A 1 118 ? -3.369 -2.654 9.925 1.00 97.00 118 ASP A N 1
ATOM 992 C CA . ASP A 1 118 ? -2.091 -3.117 9.384 1.00 97.00 118 ASP A CA 1
ATOM 993 C C . ASP A 1 118 ? -1.846 -2.452 8.014 1.00 97.00 118 ASP A C 1
ATOM 995 O O . ASP A 1 118 ? -2.759 -2.375 7.188 1.00 97.00 118 ASP A O 1
ATOM 999 N N . LEU A 1 119 ? -0.613 -2.018 7.743 1.00 95.38 119 LEU A N 1
ATOM 1000 C CA . LEU A 1 119 ? -0.188 -1.479 6.445 1.00 95.38 119 LEU A CA 1
ATOM 1001 C C . LEU A 1 119 ? 0.622 -2.527 5.673 1.00 95.38 119 LEU A C 1
ATOM 1003 O O . LEU A 1 119 ? 1.591 -3.075 6.195 1.00 95.38 119 LEU A O 1
ATOM 1007 N N . TYR A 1 120 ? 0.254 -2.756 4.416 1.00 94.44 120 TYR A N 1
ATOM 1008 C CA . TYR A 1 120 ? 0.891 -3.692 3.494 1.00 94.44 120 TYR A CA 1
ATOM 1009 C C . TYR A 1 120 ? 1.503 -2.921 2.323 1.00 94.44 120 TYR A C 1
ATOM 1011 O O . TYR A 1 120 ? 0.787 -2.245 1.579 1.00 94.44 120 TYR A O 1
ATOM 1019 N N . LEU A 1 121 ? 2.818 -3.054 2.141 1.00 89.81 121 LEU A N 1
ATOM 1020 C CA . LEU A 1 121 ? 3.538 -2.555 0.970 1.00 89.81 121 LEU A CA 1
ATOM 1021 C C . LEU A 1 121 ? 3.897 -3.739 0.076 1.00 89.81 121 LEU A C 1
ATOM 1023 O O . LEU A 1 121 ? 4.548 -4.683 0.527 1.00 89.81 121 LEU A O 1
ATOM 1027 N N . LEU A 1 122 ? 3.443 -3.705 -1.178 1.00 85.62 122 LEU A N 1
ATOM 1028 C CA . LEU A 1 122 ? 3.705 -4.784 -2.128 1.00 85.62 122 LEU A CA 1
ATOM 1029 C C . LEU A 1 122 ? 5.141 -4.725 -2.650 1.00 85.62 122 LEU A C 1
ATOM 1031 O O . LEU A 1 122 ? 5.891 -5.641 -2.322 1.00 85.62 122 LEU A O 1
ATOM 1035 N N . PRO A 1 123 ? 5.565 -3.681 -3.388 1.00 79.06 123 PRO A N 1
ATOM 1036 C CA . PRO A 1 123 ? 6.975 -3.508 -3.684 1.00 79.06 123 PRO A CA 1
ATOM 1037 C C . PRO A 1 123 ? 7.715 -2.844 -2.510 1.00 79.06 123 PRO A C 1
ATOM 1039 O O . PRO A 1 123 ? 7.098 -2.168 -1.676 1.00 79.06 123 PRO A O 1
ATOM 1042 N N . PRO A 1 124 ? 9.049 -2.983 -2.460 1.00 76.12 124 PRO A N 1
ATOM 1043 C CA . PRO A 1 124 ? 9.873 -2.194 -1.559 1.00 76.12 124 PRO A CA 1
ATOM 1044 C C . PRO A 1 124 ? 9.763 -0.692 -1.854 1.00 76.12 124 PRO A C 1
ATOM 1046 O O . PRO A 1 124 ? 9.554 -0.257 -2.991 1.00 76.12 124 PRO A O 1
ATOM 1049 N N . ILE A 1 125 ? 9.975 0.106 -0.808 1.00 78.00 125 ILE A N 1
ATOM 1050 C CA . ILE A 1 125 ? 10.207 1.550 -0.915 1.00 78.00 125 ILE A CA 1
ATOM 1051 C C . ILE A 1 125 ? 11.362 1.795 -1.902 1.00 78.00 125 ILE A C 1
ATOM 1053 O O . ILE A 1 125 ? 12.344 1.055 -1.907 1.00 78.00 125 ILE A O 1
ATOM 1057 N N . GLY A 1 126 ? 11.238 2.812 -2.761 1.00 75.00 126 GLY A N 1
ATOM 1058 C CA . GLY A 1 126 ? 12.214 3.094 -3.821 1.00 75.00 126 GLY A CA 1
ATOM 1059 C C . GLY A 1 126 ? 11.843 2.581 -5.216 1.00 75.00 126 GLY A C 1
ATOM 1060 O O . GLY A 1 126 ? 12.479 3.005 -6.180 1.00 75.00 126 GLY A O 1
ATOM 1061 N N . TYR A 1 127 ? 10.809 1.741 -5.351 1.00 77.56 127 TYR A N 1
ATOM 1062 C CA . TYR A 1 127 ? 10.325 1.250 -6.647 1.00 77.56 127 TYR A CA 1
ATOM 1063 C C . TYR A 1 127 ? 9.087 2.005 -7.127 1.00 77.56 127 TYR A C 1
ATOM 1065 O O . TYR A 1 127 ? 8.147 2.270 -6.373 1.00 77.56 127 TYR A O 1
ATOM 1073 N N . THR A 1 128 ? 9.069 2.312 -8.422 1.00 84.06 128 THR A N 1
ATOM 1074 C CA . THR A 1 128 ? 7.866 2.799 -9.098 1.00 84.06 128 THR A CA 1
ATOM 1075 C C . THR A 1 128 ? 6.895 1.639 -9.286 1.00 84.06 128 THR A C 1
ATOM 1077 O O . THR A 1 128 ? 7.232 0.649 -9.930 1.00 84.06 128 THR A O 1
ATOM 1080 N N . LEU A 1 129 ? 5.681 1.756 -8.754 1.00 83.81 129 LEU A N 1
ATOM 1081 C CA . LEU A 1 129 ? 4.637 0.752 -8.951 1.00 83.81 129 LEU A CA 1
ATOM 1082 C C . LEU A 1 129 ? 4.016 0.927 -10.343 1.00 83.81 129 LEU A C 1
ATOM 1084 O O . LEU A 1 129 ? 3.469 1.992 -10.641 1.00 83.81 129 LEU A O 1
ATOM 1088 N N . LYS A 1 130 ? 4.100 -0.095 -11.200 1.00 87.69 130 LYS A N 1
ATOM 1089 C CA . LYS A 1 130 ? 3.399 -0.094 -12.488 1.00 87.69 130 LYS A CA 1
ATOM 1090 C C . LYS A 1 130 ? 1.897 -0.326 -12.291 1.00 87.69 130 LYS A C 1
ATOM 1092 O O . LYS A 1 130 ? 1.430 -0.817 -11.262 1.00 87.69 130 LYS A O 1
ATOM 1097 N N . THR A 1 131 ? 1.124 0.096 -13.287 1.00 87.69 131 THR A N 1
ATOM 1098 C CA . THR A 1 131 ? -0.343 0.069 -13.248 1.00 87.69 131 THR A CA 1
ATOM 1099 C C . THR A 1 131 ? -0.923 -1.342 -13.267 1.00 87.69 131 THR A C 1
ATOM 1101 O O . THR A 1 131 ? -2.049 -1.520 -12.824 1.00 87.69 131 THR A O 1
ATOM 1104 N N . ASP A 1 132 ? -0.182 -2.344 -13.731 1.00 90.81 132 ASP A N 1
ATOM 1105 C CA . ASP A 1 132 ? -0.574 -3.756 -13.709 1.00 90.81 132 ASP A CA 1
ATOM 1106 C C . ASP A 1 132 ? -0.663 -4.312 -12.279 1.00 90.81 132 ASP A C 1
ATOM 1108 O O . ASP A 1 132 ? -1.665 -4.931 -11.928 1.00 90.81 132 ASP A O 1
ATOM 1112 N N . VAL A 1 133 ? 0.314 -4.009 -11.416 1.00 90.50 133 VAL A N 1
ATOM 1113 C CA . VAL A 1 133 ? 0.270 -4.392 -9.996 1.00 90.50 133 VAL A CA 1
ATOM 1114 C C . VAL A 1 133 ? -0.921 -3.722 -9.312 1.00 90.50 133 VAL A C 1
ATOM 1116 O O . VAL A 1 133 ? -1.697 -4.380 -8.622 1.00 90.50 133 VAL A O 1
ATOM 1119 N N . ALA A 1 134 ? -1.109 -2.420 -9.549 1.00 91.44 134 ALA A N 1
ATOM 1120 C CA . ALA A 1 134 ? -2.244 -1.671 -9.017 1.00 91.44 134 ALA A CA 1
ATOM 1121 C C . ALA A 1 134 ? -3.594 -2.210 -9.531 1.00 91.44 134 ALA A C 1
ATOM 1123 O O . ALA A 1 134 ? -4.550 -2.312 -8.762 1.00 91.44 134 ALA A O 1
ATOM 1124 N N . ALA A 1 135 ? -3.678 -2.593 -10.809 1.00 94.00 135 ALA A N 1
ATOM 1125 C CA . ALA A 1 135 ? -4.873 -3.197 -11.389 1.00 94.00 135 ALA A CA 1
ATOM 1126 C C . ALA A 1 135 ? -5.206 -4.530 -10.714 1.00 94.00 135 ALA A C 1
ATOM 1128 O O . ALA A 1 135 ? -6.328 -4.679 -10.244 1.00 94.00 135 ALA A O 1
ATOM 1129 N N . ALA A 1 136 ? -4.236 -5.434 -10.554 1.00 94.88 136 ALA A N 1
ATOM 1130 C CA . ALA A 1 136 ? -4.451 -6.710 -9.868 1.00 94.88 136 ALA A CA 1
ATOM 1131 C C . ALA A 1 136 ? -4.930 -6.521 -8.419 1.00 94.88 136 ALA A C 1
ATOM 1133 O O . ALA A 1 136 ? -5.831 -7.218 -7.955 1.00 94.88 136 ALA A O 1
ATOM 1134 N N . MET A 1 137 ? -4.394 -5.524 -7.706 1.00 94.06 137 MET A N 1
ATOM 1135 C CA . MET A 1 137 ? -4.858 -5.173 -6.359 1.00 94.06 137 MET A CA 1
ATOM 1136 C C . MET A 1 137 ? -6.335 -4.739 -6.343 1.00 94.06 137 MET A C 1
ATOM 1138 O O . MET A 1 137 ? -7.100 -5.151 -5.470 1.00 94.06 137 MET A O 1
ATOM 1142 N N . ILE A 1 138 ? -6.750 -3.914 -7.308 1.00 95.06 138 ILE A N 1
ATOM 1143 C CA . ILE A 1 138 ? -8.125 -3.401 -7.439 1.00 95.06 138 ILE A CA 1
ATOM 1144 C C . ILE A 1 138 ? -9.091 -4.506 -7.901 1.00 95.06 138 ILE A C 1
ATOM 1146 O O . ILE A 1 138 ? -10.209 -4.649 -7.385 1.00 95.06 138 ILE A O 1
ATOM 1150 N N . HIS A 1 139 ? -8.659 -5.310 -8.869 1.00 95.88 139 HIS A N 1
ATOM 1151 C CA . HIS A 1 139 ? -9.413 -6.439 -9.409 1.00 95.88 139 HIS A CA 1
ATOM 1152 C C . HIS A 1 139 ? -9.515 -7.590 -8.418 1.00 95.88 139 HIS A C 1
ATOM 1154 O O . HIS A 1 139 ? -10.489 -8.333 -8.498 1.00 95.88 139 HIS A O 1
ATOM 1160 N N . GLN A 1 140 ? -8.669 -7.585 -7.379 1.00 94.81 140 GLN A N 1
ATOM 1161 C CA . GLN A 1 140 ? -8.565 -8.634 -6.367 1.00 94.81 140 GLN A CA 1
ATOM 1162 C C . GLN A 1 140 ? -8.088 -9.935 -7.005 1.00 94.81 140 GLN A C 1
ATOM 1164 O O . GLN A 1 140 ? -8.602 -11.012 -6.717 1.00 94.81 140 GLN A O 1
ATOM 1169 N N . ASP A 1 141 ? -7.089 -9.824 -7.869 1.00 95.44 141 ASP A N 1
ATOM 1170 C CA . ASP A 1 141 ? -6.385 -10.975 -8.402 1.00 95.44 141 ASP A CA 1
ATOM 1171 C C . ASP A 1 141 ? -5.350 -11.453 -7.381 1.00 95.44 141 ASP A C 1
ATOM 1173 O O . ASP A 1 141 ? -4.816 -10.675 -6.579 1.00 95.44 141 ASP A O 1
ATOM 1177 N N . GLN A 1 142 ? -5.051 -12.750 -7.410 1.00 94.06 142 GLN A N 1
ATOM 1178 C CA . GLN A 1 142 ? -3.994 -13.300 -6.575 1.00 94.06 142 GLN A CA 1
ATOM 1179 C C . GLN A 1 142 ? -2.637 -12.847 -7.114 1.00 94.06 142 GLN A C 1
ATOM 1181 O O . GLN A 1 142 ? -2.250 -13.190 -8.230 1.00 94.06 142 GLN A O 1
ATOM 1186 N N . ILE A 1 143 ? -1.872 -12.137 -6.290 1.00 92.94 143 ILE A N 1
ATOM 1187 C CA . ILE A 1 143 ? -0.512 -11.713 -6.618 1.00 92.94 143 ILE A CA 1
ATOM 1188 C C . ILE A 1 143 ? 0.451 -12.663 -5.916 1.00 92.94 143 ILE A C 1
ATOM 1190 O O . ILE A 1 143 ? 0.705 -12.540 -4.716 1.00 92.94 143 ILE A O 1
ATOM 1194 N N . ALA A 1 144 ? 0.959 -13.644 -6.660 1.00 91.12 144 ALA A N 1
ATOM 1195 C CA . ALA A 1 144 ? 1.903 -14.630 -6.138 1.00 91.12 144 ALA A CA 1
ATOM 1196 C C . ALA A 1 144 ? 3.354 -14.141 -6.166 1.00 91.12 144 ALA A C 1
ATOM 1198 O O . ALA A 1 144 ? 4.134 -14.536 -5.310 1.00 91.12 144 ALA A O 1
ATOM 1199 N N . LYS A 1 145 ? 3.716 -13.307 -7.145 1.00 90.62 145 LYS A N 1
ATOM 1200 C CA . LYS A 1 145 ? 5.071 -12.790 -7.353 1.00 90.62 145 LYS A CA 1
ATOM 1201 C C . LYS A 1 145 ? 5.019 -11.365 -7.895 1.00 90.62 145 LYS A C 1
ATOM 1203 O O . LYS A 1 145 ? 4.042 -10.982 -8.534 1.00 90.62 145 LYS A O 1
ATOM 1208 N N . ILE A 1 146 ? 6.082 -10.610 -7.647 1.00 90.81 146 ILE A N 1
ATOM 1209 C CA . ILE A 1 146 ? 6.334 -9.293 -8.237 1.00 90.81 146 ILE A CA 1
ATOM 1210 C C . ILE A 1 146 ? 7.717 -9.329 -8.887 1.00 90.81 146 ILE A C 1
ATOM 1212 O O . ILE A 1 146 ? 8.661 -9.851 -8.295 1.00 90.81 146 ILE A O 1
ATOM 1216 N N . VAL A 1 147 ? 7.836 -8.771 -10.090 1.00 92.50 147 VAL A N 1
ATOM 1217 C CA . VAL A 1 147 ? 9.116 -8.575 -10.775 1.00 92.50 147 VAL A CA 1
ATOM 1218 C C . VAL A 1 147 ? 9.624 -7.173 -10.461 1.00 92.50 147 VAL A C 1
ATOM 1220 O O . VAL A 1 147 ? 8.975 -6.177 -10.780 1.00 92.50 147 VAL A O 1
ATOM 1223 N N . LEU A 1 148 ? 10.781 -7.093 -9.816 1.00 90.38 148 LEU A N 1
ATOM 1224 C CA . LEU A 1 148 ? 11.528 -5.871 -9.564 1.00 90.38 148 LEU A CA 1
ATOM 1225 C C . LEU A 1 148 ? 12.529 -5.663 -10.697 1.00 90.38 148 LEU A C 1
ATOM 1227 O O . LEU A 1 148 ? 13.333 -6.540 -10.990 1.00 90.38 148 LEU A O 1
ATOM 1231 N N . HIS A 1 149 ? 12.497 -4.494 -11.318 1.00 91.38 149 HIS A N 1
ATOM 1232 C CA . HIS A 1 149 ? 13.420 -4.084 -12.369 1.00 91.38 149 HIS A CA 1
ATOM 1233 C C . HIS A 1 149 ? 14.359 -3.028 -11.806 1.00 91.38 149 HIS A C 1
ATOM 1235 O O . HIS A 1 149 ? 13.894 -2.021 -11.262 1.00 91.38 149 HIS A O 1
ATOM 1241 N N . HIS A 1 150 ? 15.665 -3.257 -11.928 1.00 88.75 150 HIS A N 1
ATOM 1242 C CA . HIS A 1 150 ? 16.684 -2.364 -11.381 1.00 88.75 150 HIS A CA 1
ATOM 1243 C C . HIS A 1 150 ? 17.197 -1.397 -12.454 1.00 88.75 150 HIS A C 1
ATOM 1245 O O . HIS A 1 150 ? 17.493 -1.797 -13.579 1.00 88.75 150 HIS A O 1
ATOM 1251 N N . ALA A 1 151 ? 17.386 -0.129 -12.090 1.00 85.75 151 ALA A N 1
ATOM 1252 C CA . ALA A 1 151 ? 17.883 0.927 -12.972 1.00 85.75 151 ALA A CA 1
ATOM 1253 C C . ALA A 1 151 ? 19.241 0.588 -13.613 1.00 85.75 151 ALA A C 1
ATOM 1255 O O . ALA A 1 151 ? 19.520 0.984 -14.741 1.00 85.75 151 ALA A O 1
ATOM 1256 N N . THR A 1 152 ? 20.080 -0.162 -12.895 1.00 82.88 152 THR A N 1
ATOM 1257 C CA . THR A 1 152 ? 21.409 -0.614 -13.334 1.00 82.88 152 THR A CA 1
ATOM 1258 C C . THR A 1 152 ? 21.368 -1.816 -14.283 1.00 82.88 152 THR A C 1
ATOM 1260 O O . THR A 1 152 ? 22.420 -2.299 -14.695 1.00 82.88 152 THR A O 1
ATOM 1263 N N . GLY A 1 153 ? 20.175 -2.306 -14.623 1.00 81.88 153 GLY A N 1
ATOM 1264 C CA . GLY A 1 153 ? 19.962 -3.552 -15.349 1.00 81.88 153 GLY A CA 1
ATOM 1265 C C . GLY A 1 153 ? 19.763 -4.741 -14.409 1.00 81.88 153 GLY A C 1
ATOM 1266 O O . GLY A 1 153 ? 20.256 -4.759 -13.281 1.00 81.88 153 GLY A O 1
ATOM 1267 N N . GLY A 1 154 ? 19.027 -5.740 -14.898 1.00 87.25 154 GLY A N 1
ATOM 1268 C CA . GLY A 1 154 ? 18.650 -6.931 -14.142 1.00 87.25 154 GLY A CA 1
ATOM 1269 C C . GLY A 1 154 ? 17.219 -6.881 -13.611 1.00 87.25 154 GLY A C 1
ATOM 1270 O O . GLY A 1 154 ? 16.594 -5.821 -13.512 1.00 87.25 154 GLY A O 1
ATOM 1271 N N . THR A 1 155 ? 16.718 -8.063 -13.275 1.00 90.69 155 THR A N 1
ATOM 1272 C CA . THR A 1 155 ? 15.384 -8.268 -12.715 1.00 90.69 155 THR A CA 1
ATOM 1273 C C . THR A 1 155 ? 15.454 -9.258 -11.566 1.00 90.69 155 THR A C 1
ATOM 1275 O O . THR A 1 155 ? 16.158 -10.264 -11.674 1.00 90.69 155 THR A O 1
ATOM 1278 N N . GLU A 1 156 ? 14.673 -9.018 -10.524 1.00 89.44 156 GLU A N 1
ATOM 1279 C CA . GLU A 1 156 ? 14.535 -9.888 -9.361 1.00 89.44 156 GLU A CA 1
ATOM 1280 C C . GLU A 1 156 ? 13.059 -10.252 -9.175 1.00 89.44 156 GLU A C 1
ATOM 1282 O O . GLU A 1 156 ? 12.182 -9.399 -9.280 1.00 89.44 156 GLU A O 1
ATOM 1287 N N . VAL A 1 157 ? 12.762 -11.523 -8.903 1.00 89.44 157 VAL A N 1
ATOM 1288 C CA . VAL A 1 157 ? 11.390 -11.988 -8.663 1.00 89.44 157 VAL A CA 1
ATOM 1289 C C . VAL A 1 157 ? 11.201 -12.232 -7.171 1.00 89.44 157 VAL A C 1
ATOM 1291 O O . VAL A 1 157 ? 11.831 -13.126 -6.607 1.00 89.44 157 VAL A O 1
ATOM 1294 N N . VAL A 1 158 ? 10.301 -11.474 -6.546 1.00 86.88 158 VAL A N 1
ATOM 1295 C CA . VAL A 1 158 ? 10.077 -11.487 -5.091 1.00 86.88 158 VAL A CA 1
ATOM 1296 C C . VAL A 1 158 ? 8.660 -11.929 -4.723 1.00 86.88 158 VAL A C 1
ATOM 1298 O O . VAL A 1 158 ? 7.719 -11.787 -5.508 1.00 86.88 158 VAL A O 1
ATOM 1301 N N . ASP A 1 159 ? 8.506 -12.472 -3.514 1.00 87.94 159 ASP A N 1
ATOM 1302 C CA . ASP A 1 159 ? 7.206 -12.789 -2.912 1.00 87.94 159 ASP A CA 1
ATOM 1303 C C . ASP A 1 159 ? 6.602 -11.547 -2.226 1.00 87.94 159 ASP A C 1
ATOM 1305 O O . ASP A 1 159 ? 7.277 -10.919 -1.406 1.00 87.94 159 ASP A O 1
ATOM 1309 N N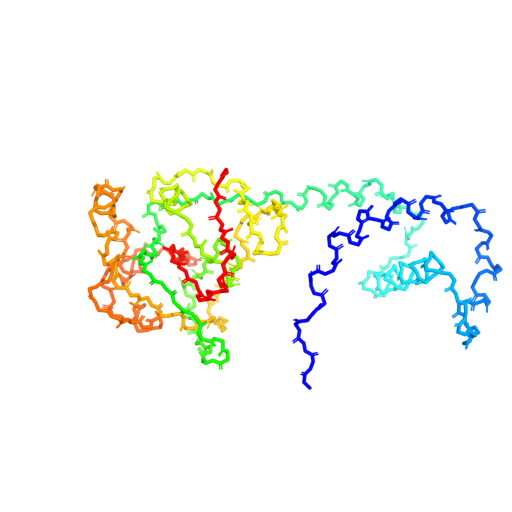 . PRO A 1 160 ? 5.339 -11.175 -2.504 1.00 87.19 160 PRO A N 1
ATOM 1310 C CA . PRO A 1 160 ? 4.658 -10.091 -1.801 1.00 87.19 160 PRO A CA 1
ATOM 1311 C C . PRO A 1 160 ? 3.964 -10.548 -0.500 1.00 87.19 160 PRO A C 1
ATOM 1313 O O . PRO A 1 160 ? 3.598 -11.713 -0.346 1.00 87.19 160 PRO A O 1
ATOM 1316 N N . PRO A 1 161 ? 3.622 -9.618 0.413 1.00 86.69 161 PRO A N 1
ATOM 1317 C CA . PRO A 1 161 ? 4.065 -8.225 0.473 1.00 86.69 161 PRO A CA 1
ATOM 1318 C C . PRO A 1 161 ? 5.539 -8.128 0.887 1.00 86.69 161 PRO A C 1
ATOM 1320 O O . PRO A 1 161 ? 5.990 -8.891 1.738 1.00 86.69 161 PRO A O 1
ATOM 1323 N N . MET A 1 162 ? 6.257 -7.135 0.363 1.00 84.94 162 MET A N 1
ATOM 1324 C CA . MET A 1 162 ? 7.638 -6.874 0.771 1.00 84.94 162 MET A CA 1
ATOM 1325 C C . MET A 1 162 ? 7.735 -6.366 2.216 1.00 84.94 162 MET A C 1
ATOM 1327 O O . MET A 1 162 ? 8.683 -6.684 2.929 1.00 84.94 162 MET A O 1
ATOM 1331 N N . ALA A 1 163 ? 6.754 -5.579 2.670 1.00 86.50 163 ALA A N 1
ATOM 1332 C CA . ALA A 1 163 ? 6.708 -5.106 4.049 1.00 86.50 163 ALA A CA 1
ATOM 1333 C C . ALA A 1 163 ? 5.286 -5.129 4.612 1.00 86.50 163 ALA A C 1
ATOM 1335 O O . ALA A 1 163 ? 4.313 -4.786 3.934 1.00 86.50 163 ALA A O 1
ATOM 1336 N N . VAL A 1 164 ? 5.182 -5.501 5.889 1.00 91.62 164 VAL A N 1
ATOM 1337 C CA . VAL A 1 164 ? 3.941 -5.440 6.664 1.00 91.62 164 VAL A CA 1
ATOM 1338 C C . VAL A 1 164 ? 4.221 -4.734 7.980 1.00 91.62 164 VAL A C 1
ATOM 1340 O O . VAL A 1 164 ? 4.958 -5.256 8.813 1.00 91.62 164 VAL A O 1
ATOM 1343 N N . TYR A 1 165 ? 3.593 -3.582 8.187 1.00 92.31 165 TYR A N 1
ATOM 1344 C CA . TYR A 1 165 ? 3.646 -2.850 9.450 1.00 92.31 165 TYR A CA 1
ATOM 1345 C C . TYR A 1 165 ? 2.378 -3.147 10.238 1.00 92.31 165 TYR A C 1
ATOM 1347 O O . TYR A 1 165 ? 1.267 -2.936 9.743 1.00 92.31 165 TYR A O 1
ATOM 1355 N N . LYS A 1 166 ? 2.531 -3.687 11.447 1.00 94.88 166 LYS A N 1
ATOM 1356 C CA . LYS A 1 166 ? 1.391 -4.100 12.261 1.00 94.88 166 LYS A CA 1
ATOM 1357 C C . LYS A 1 166 ? 0.787 -2.919 13.006 1.00 94.88 166 LYS A C 1
ATOM 1359 O O . LYS A 1 166 ? 1.482 -2.002 13.431 1.00 94.88 166 LYS A O 1
ATOM 1364 N N . GLY A 1 167 ? -0.529 -2.958 13.191 1.00 94.38 167 GLY A N 1
ATOM 1365 C CA . GLY A 1 167 ? -1.222 -1.973 14.012 1.00 94.38 167 GLY A CA 1
ATOM 1366 C C . GLY A 1 167 ? -0.652 -1.942 15.424 1.00 94.38 167 GLY A C 1
ATOM 1367 O O . GLY A 1 167 ? -0.520 -2.999 16.046 1.00 94.38 167 GLY A O 1
ATOM 1368 N N . GLY A 1 168 ? -0.347 -0.740 15.913 1.00 93.19 168 GLY A N 1
ATOM 1369 C CA . GLY A 1 168 ? 0.386 -0.513 17.156 1.00 93.19 168 GLY A CA 1
ATOM 1370 C C . GLY A 1 168 ? 1.889 -0.284 16.962 1.00 93.19 168 GLY A C 1
ATOM 1371 O O . GLY A 1 168 ? 2.511 0.283 17.857 1.00 93.19 168 GLY A O 1
ATOM 1372 N N . ASP A 1 169 ? 2.455 -0.620 15.803 1.00 92.75 169 ASP A N 1
ATOM 1373 C CA . ASP A 1 169 ? 3.870 -0.392 15.501 1.00 92.75 169 ASP A CA 1
ATOM 1374 C C . ASP A 1 169 ? 4.086 0.921 14.741 1.00 92.75 169 ASP A C 1
ATOM 1376 O O . ASP A 1 169 ? 3.152 1.570 14.256 1.00 92.75 169 ASP A O 1
ATOM 1380 N N . LEU A 1 170 ? 5.351 1.335 14.655 1.00 90.88 170 LEU A N 1
ATOM 1381 C CA . LEU A 1 170 ? 5.774 2.442 13.807 1.00 90.88 170 LEU A CA 1
ATOM 1382 C C . LEU A 1 170 ? 5.756 2.012 12.335 1.00 90.88 170 LEU A C 1
ATOM 1384 O O . LEU A 1 170 ? 6.377 1.018 11.968 1.00 90.88 170 LEU A O 1
ATOM 1388 N N . ALA A 1 171 ? 5.095 2.805 11.498 1.00 90.62 171 ALA A N 1
ATOM 1389 C CA . ALA A 1 171 ? 5.077 2.661 10.047 1.00 90.62 171 ALA A CA 1
ATOM 1390 C C . ALA A 1 171 ? 5.543 3.962 9.375 1.00 90.62 171 ALA A C 1
ATOM 1392 O O . ALA A 1 171 ? 5.427 5.032 9.986 1.00 90.62 171 ALA A O 1
ATOM 1393 N N . PRO A 1 172 ? 6.055 3.906 8.134 1.00 88.19 172 PRO A N 1
ATOM 1394 C CA . PRO A 1 172 ? 6.367 5.107 7.369 1.00 88.19 172 PRO A CA 1
ATOM 1395 C C . PRO A 1 172 ? 5.099 5.942 7.161 1.00 88.19 172 PRO A C 1
ATOM 1397 O O . PRO A 1 172 ? 4.073 5.420 6.720 1.00 88.19 172 PRO A O 1
ATOM 1400 N N . ASP A 1 173 ? 5.161 7.240 7.462 1.00 90.50 173 ASP A N 1
ATOM 1401 C CA . ASP A 1 173 ? 4.049 8.160 7.205 1.00 90.50 173 ASP A CA 1
ATOM 1402 C C . ASP A 1 173 ? 4.083 8.627 5.742 1.00 90.50 173 ASP A C 1
ATOM 1404 O O . ASP A 1 173 ? 4.477 9.746 5.417 1.00 90.50 173 ASP A O 1
ATOM 1408 N N . LEU A 1 174 ? 3.762 7.692 4.845 1.00 90.31 174 LEU A N 1
ATOM 1409 C CA . LEU A 1 174 ? 3.802 7.880 3.396 1.00 90.31 174 LEU A CA 1
ATOM 1410 C C . LEU A 1 174 ? 2.872 9.019 2.970 1.00 90.31 174 LEU A C 1
ATOM 1412 O O . LEU A 1 174 ? 1.761 9.145 3.484 1.00 90.31 174 LEU A O 1
ATOM 1416 N N . LYS A 1 175 ? 3.289 9.815 1.987 1.00 91.44 175 LYS A N 1
ATOM 1417 C CA . LYS A 1 175 ? 2.450 10.867 1.414 1.00 91.44 175 LYS A CA 1
ATOM 1418 C C . LYS A 1 175 ? 1.772 10.355 0.150 1.00 91.44 175 LYS A C 1
ATOM 1420 O O . LYS A 1 175 ? 2.446 9.852 -0.748 1.00 91.44 175 LYS A O 1
ATOM 1425 N N . LEU A 1 176 ? 0.449 10.476 0.087 1.00 92.12 176 LEU A N 1
ATOM 1426 C CA . LEU A 1 176 ? -0.369 10.126 -1.071 1.00 92.12 176 LEU A CA 1
ATOM 1427 C C . LEU A 1 176 ? -0.779 11.407 -1.803 1.00 92.12 176 LEU A C 1
ATOM 1429 O O . LEU A 1 176 ? -1.194 12.383 -1.177 1.00 92.12 176 LEU A O 1
ATOM 1433 N N . TYR A 1 177 ? -0.677 11.387 -3.125 1.00 91.56 177 TYR A N 1
ATOM 1434 C CA . TYR A 1 177 ? -1.038 12.486 -4.012 1.00 91.56 177 TYR A CA 1
ATOM 1435 C C . TYR A 1 177 ? -2.130 12.027 -4.980 1.00 91.56 177 TYR A C 1
ATOM 1437 O O . TYR A 1 177 ? -2.325 10.829 -5.220 1.00 91.56 177 TYR A O 1
ATOM 1445 N N . ASN A 1 178 ? -2.809 13.003 -5.578 1.00 91.75 178 ASN A N 1
ATOM 1446 C CA . ASN A 1 178 ? -3.806 12.776 -6.617 1.00 91.75 178 ASN A CA 1
ATOM 1447 C C . ASN A 1 178 ? -3.221 11.963 -7.787 1.00 91.75 178 ASN A C 1
ATOM 1449 O O . ASN A 1 178 ? -2.047 12.095 -8.117 1.00 91.75 178 ASN A O 1
ATOM 1453 N N . LEU A 1 179 ? -4.052 11.142 -8.435 1.00 88.75 179 LEU A N 1
ATOM 1454 C CA . LEU A 1 179 ? -3.686 10.355 -9.617 1.00 88.75 179 LEU A CA 1
ATOM 1455 C C . LEU A 1 179 ? -3.259 11.188 -10.835 1.00 88.75 179 LEU A C 1
ATOM 1457 O O . LEU A 1 179 ? -2.662 10.630 -11.751 1.00 88.75 179 LEU A O 1
ATOM 1461 N N . GLY A 1 180 ? -3.594 12.478 -10.894 1.00 90.12 180 GLY A N 1
ATOM 1462 C CA . GLY A 1 180 ? -3.195 13.365 -11.985 1.00 90.12 180 GLY A CA 1
ATOM 1463 C C . GLY A 1 180 ? -3.556 12.790 -13.356 1.00 90.12 180 GLY A C 1
ATOM 1464 O O . GLY A 1 180 ? -4.721 12.506 -13.639 1.00 90.12 180 GLY A O 1
ATOM 1465 N N . THR A 1 181 ? -2.544 12.567 -14.196 1.00 89.50 181 THR A N 1
ATOM 1466 C CA . THR A 1 181 ? -2.701 12.011 -15.552 1.00 89.50 181 THR A CA 1
ATOM 1467 C C . THR A 1 181 ? -3.234 10.575 -15.574 1.00 89.50 181 THR A C 1
ATOM 1469 O O . THR A 1 181 ? -3.765 10.140 -16.592 1.00 89.50 181 THR A O 1
ATOM 1472 N N . LEU A 1 182 ? -3.157 9.839 -14.460 1.00 88.75 182 LEU A N 1
ATOM 1473 C CA . LEU A 1 182 ? -3.715 8.492 -14.316 1.00 88.75 182 LEU A CA 1
ATOM 1474 C C . LEU A 1 182 ? -5.184 8.489 -13.865 1.00 88.75 182 LEU A C 1
ATOM 1476 O O . LEU A 1 182 ? -5.738 7.412 -13.646 1.00 88.75 182 LEU A O 1
ATOM 1480 N N . SER A 1 183 ? -5.836 9.649 -13.714 1.00 92.50 183 SER A N 1
ATOM 1481 C CA . SER A 1 183 ? -7.214 9.734 -13.199 1.00 92.50 183 SER A CA 1
ATOM 1482 C C . SER A 1 183 ? -8.212 8.919 -14.030 1.00 92.50 183 SER A C 1
ATOM 1484 O O . SER A 1 183 ? -8.991 8.149 -13.466 1.00 92.50 183 SER A O 1
ATOM 1486 N N . ASP A 1 184 ? -8.158 9.014 -15.361 1.00 94.06 184 ASP A N 1
ATOM 1487 C CA . ASP A 1 184 ? -9.092 8.299 -16.243 1.00 94.06 184 ASP A CA 1
ATOM 1488 C C . ASP A 1 184 ? -8.857 6.786 -16.226 1.00 94.06 184 ASP A C 1
ATOM 1490 O O . ASP A 1 184 ? -9.807 6.003 -16.128 1.00 94.06 184 ASP A O 1
ATOM 1494 N N . TRP A 1 185 ? -7.587 6.365 -16.231 1.00 94.81 185 TRP A N 1
ATOM 1495 C CA . TRP A 1 185 ? -7.221 4.962 -16.040 1.00 94.81 185 TRP A CA 1
ATOM 1496 C C . TRP A 1 185 ? -7.703 4.444 -14.679 1.00 94.81 185 TRP A C 1
ATOM 1498 O O . TRP A 1 185 ? -8.293 3.366 -14.609 1.00 94.81 185 TRP A O 1
ATOM 1508 N N . GLY A 1 186 ? -7.509 5.222 -13.611 1.00 93.06 186 GLY A N 1
ATOM 1509 C CA . GLY A 1 186 ? -7.926 4.870 -12.257 1.00 93.06 186 GLY A CA 1
ATOM 1510 C C . GLY A 1 186 ? -9.438 4.704 -12.154 1.00 93.06 186 GLY A C 1
ATOM 1511 O O . GLY A 1 186 ? -9.902 3.670 -11.686 1.00 93.06 186 GLY A O 1
ATOM 1512 N N . LYS A 1 187 ? -10.223 5.659 -12.671 1.00 95.00 187 LYS A N 1
ATOM 1513 C CA . LYS A 1 187 ? -11.695 5.567 -12.713 1.00 95.00 187 LYS A CA 1
ATOM 1514 C C . LYS A 1 187 ? -12.165 4.320 -13.461 1.00 95.00 187 LYS A C 1
ATOM 1516 O O . LYS A 1 187 ? -13.009 3.588 -12.949 1.00 95.00 187 LYS A O 1
ATOM 1521 N N . LYS A 1 188 ? -11.592 4.058 -14.642 1.00 96.69 188 LYS A N 1
ATOM 1522 C CA . LYS A 1 188 ? -11.916 2.874 -15.450 1.00 96.69 188 LYS A CA 1
ATOM 1523 C C . LYS A 1 188 ? -11.575 1.572 -14.720 1.00 96.69 188 LYS A C 1
ATOM 1525 O O . LYS A 1 188 ? -12.361 0.635 -14.762 1.00 96.69 188 LYS A O 1
ATOM 1530 N N . THR A 1 189 ? -10.416 1.516 -14.070 1.00 95.94 189 THR A N 1
ATOM 1531 C CA . THR A 1 189 ? -9.912 0.303 -13.407 1.00 95.94 189 THR A CA 1
ATOM 1532 C C . THR A 1 189 ? -10.652 0.015 -12.102 1.00 95.94 189 THR A C 1
ATOM 1534 O O . THR A 1 189 ? -10.954 -1.144 -11.832 1.00 95.94 189 THR A O 1
ATOM 1537 N N . ILE A 1 190 ? -10.981 1.053 -11.321 1.00 96.81 190 ILE A N 1
ATOM 1538 C CA . ILE A 1 190 ? -11.778 0.946 -10.087 1.00 96.81 190 ILE A CA 1
ATOM 1539 C C . ILE A 1 190 ? -13.190 0.446 -10.390 1.00 96.81 190 ILE A C 1
ATOM 1541 O O . ILE A 1 190 ? -13.691 -0.419 -9.674 1.00 96.81 190 ILE A O 1
ATOM 1545 N N . GLY A 1 191 ? -13.839 0.994 -11.422 1.00 95.69 191 GLY A N 1
ATOM 1546 C CA . GLY A 1 191 ? -15.210 0.631 -11.768 1.00 95.69 191 GLY A CA 1
ATOM 1547 C C . GLY A 1 191 ? -16.168 0.811 -10.585 1.00 95.69 191 GLY A C 1
ATOM 1548 O O . GLY A 1 191 ? -16.317 1.906 -10.040 1.00 95.69 191 GLY A O 1
ATOM 1549 N N . ASP A 1 192 ? -16.826 -0.271 -10.180 1.00 95.12 192 ASP A N 1
ATOM 1550 C CA . ASP A 1 192 ? -17.806 -0.303 -9.093 1.00 95.12 192 ASP A CA 1
ATOM 1551 C C . ASP A 1 192 ? -17.208 -0.630 -7.710 1.00 95.12 192 ASP A C 1
ATOM 1553 O O . ASP A 1 192 ? -17.915 -0.512 -6.697 1.00 95.12 192 ASP A O 1
ATOM 1557 N N . LYS A 1 193 ? -15.913 -0.979 -7.637 1.00 95.00 193 LYS A N 1
ATOM 1558 C CA . LYS A 1 193 ? -15.242 -1.388 -6.397 1.00 95.00 193 LYS A CA 1
ATOM 1559 C C . LYS A 1 193 ? -15.309 -0.281 -5.343 1.00 95.00 193 LYS A C 1
ATOM 1561 O O . LYS A 1 193 ? -14.933 0.872 -5.557 1.00 95.00 193 LYS A O 1
ATOM 1566 N N . LYS A 1 194 ? -15.791 -0.637 -4.150 1.00 93.81 194 LYS A N 1
ATOM 1567 C CA . LYS A 1 194 ? -15.995 0.313 -3.039 1.00 93.81 194 LYS A CA 1
ATOM 1568 C C . LYS A 1 194 ? -14.804 0.418 -2.098 1.00 93.81 194 LYS A C 1
ATOM 1570 O O . LYS A 1 194 ? -14.713 1.390 -1.351 1.00 93.81 194 LYS A O 1
ATOM 1575 N N . ASN A 1 195 ? -13.888 -0.538 -2.168 1.00 95.12 195 ASN A N 1
ATOM 1576 C CA . ASN A 1 195 ? -12.766 -0.683 -1.255 1.00 95.12 195 ASN A CA 1
ATOM 1577 C C . ASN A 1 195 ? -11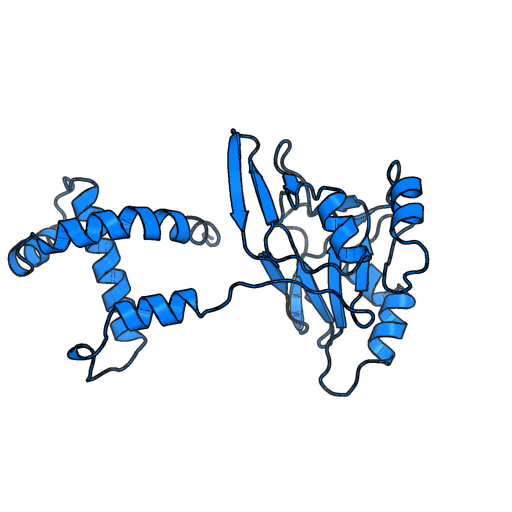.474 0.010 -1.739 1.00 95.12 195 ASN A C 1
ATOM 1579 O O . ASN A 1 195 ? -10.397 -0.253 -1.217 1.00 95.12 195 ASN A O 1
ATOM 1583 N N . VAL A 1 196 ? -11.575 0.913 -2.720 1.00 96.62 196 VAL A N 1
ATOM 1584 C CA . VAL A 1 196 ? -10.454 1.733 -3.201 1.00 96.62 196 VAL A CA 1
ATOM 1585 C C . VAL A 1 196 ? -10.616 3.179 -2.723 1.00 96.62 196 VAL A C 1
ATOM 1587 O O . VAL A 1 196 ? -11.695 3.777 -2.839 1.00 96.62 196 VAL A O 1
ATOM 1590 N N . VAL A 1 197 ? -9.543 3.746 -2.180 1.00 96.62 197 VAL A N 1
ATOM 1591 C CA . VAL A 1 197 ? -9.439 5.141 -1.741 1.00 96.62 197 VAL A CA 1
ATOM 1592 C C . VAL A 1 197 ? -8.462 5.867 -2.656 1.00 96.62 197 VAL A C 1
ATOM 1594 O O . VAL A 1 197 ? -7.304 5.479 -2.761 1.00 96.62 197 VAL A O 1
ATOM 1597 N N . THR A 1 198 ? -8.937 6.939 -3.281 1.00 94.69 198 THR A N 1
ATOM 1598 C CA . THR A 1 198 ? -8.122 7.932 -3.989 1.00 94.69 198 THR A CA 1
ATOM 1599 C C . THR A 1 198 ? -8.182 9.253 -3.235 1.00 94.69 198 THR A C 1
ATOM 1601 O O . THR A 1 198 ? -9.094 9.464 -2.432 1.00 94.69 198 THR A O 1
ATOM 1604 N N . VAL A 1 199 ? -7.249 10.156 -3.517 1.00 93.50 199 VAL A N 1
ATOM 1605 C CA . VAL A 1 199 ? -7.198 11.486 -2.897 1.00 93.50 199 VAL A CA 1
ATOM 1606 C C . VAL A 1 199 ? -7.261 12.577 -3.958 1.00 93.50 199 VAL A C 1
ATOM 1608 O O . VAL A 1 199 ? -6.787 12.397 -5.079 1.00 93.50 199 VAL A O 1
ATOM 1611 N N . ASP A 1 200 ? -7.889 13.691 -3.609 1.00 91.81 200 ASP A N 1
ATOM 1612 C CA . ASP A 1 200 ? -8.002 14.889 -4.439 1.00 91.81 200 ASP A CA 1
ATOM 1613 C C . ASP A 1 200 ? -6.879 15.896 -4.155 1.00 91.81 200 ASP A C 1
ATOM 1615 O O . ASP A 1 200 ? -6.438 16.586 -5.075 1.00 91.81 200 ASP A O 1
ATOM 1619 N N . LYS A 1 201 ? -6.371 15.901 -2.919 1.00 90.94 201 LYS A N 1
ATOM 1620 C CA . LYS A 1 201 ? -5.219 16.671 -2.443 1.00 90.94 201 LYS A CA 1
ATOM 1621 C C . LYS A 1 201 ? -4.159 15.778 -1.798 1.00 90.94 201 LYS A C 1
ATOM 1623 O O . LYS A 1 201 ? -4.443 14.677 -1.330 1.00 90.94 201 LYS A O 1
ATOM 1628 N N . ASP A 1 202 ? -2.950 16.309 -1.731 1.00 92.81 202 ASP A N 1
ATOM 1629 C CA . ASP A 1 202 ? -1.833 15.764 -0.970 1.00 92.81 202 ASP A CA 1
ATOM 1630 C C . ASP A 1 202 ? -2.206 15.492 0.492 1.00 92.81 202 ASP A C 1
ATOM 1632 O O . ASP A 1 202 ? -2.705 16.383 1.183 1.00 92.81 202 ASP A O 1
ATOM 1636 N N . ILE A 1 203 ? -1.917 14.286 0.983 1.00 94.06 203 ILE A N 1
ATOM 1637 C CA . ILE A 1 203 ? -2.237 13.895 2.359 1.00 94.06 203 ILE A CA 1
ATOM 1638 C C . ILE A 1 203 ? -1.264 12.837 2.887 1.00 94.06 203 ILE A C 1
ATOM 1640 O O . ILE A 1 203 ? -0.828 11.948 2.154 1.00 94.06 203 ILE A O 1
ATOM 1644 N N . LEU A 1 204 ? -0.909 12.933 4.168 1.00 93.62 204 LEU A N 1
ATOM 1645 C CA . LEU A 1 204 ? -0.109 11.915 4.856 1.00 93.62 204 LEU A CA 1
ATOM 1646 C C . LEU A 1 204 ? -0.967 10.694 5.196 1.00 93.62 204 LEU A C 1
ATOM 1648 O O . LEU A 1 204 ? -2.154 10.831 5.481 1.00 93.62 204 LEU A O 1
ATOM 1652 N N . LEU A 1 205 ? -0.374 9.501 5.225 1.00 93.50 205 LEU A N 1
ATOM 1653 C CA . LEU A 1 205 ? -1.063 8.261 5.582 1.00 93.50 205 LEU A CA 1
ATOM 1654 C C . LEU A 1 205 ? -1.738 8.372 6.955 1.00 93.50 205 LEU A C 1
ATOM 1656 O O . LEU A 1 205 ? -2.887 7.963 7.114 1.00 93.50 205 LEU A O 1
ATOM 1660 N N . SER A 1 206 ? -1.050 8.954 7.935 1.00 93.50 206 SER A N 1
ATOM 1661 C CA . SER A 1 206 ? -1.580 9.156 9.281 1.00 93.50 206 SER A CA 1
ATOM 1662 C C . SER A 1 206 ? -2.805 10.073 9.299 1.00 93.50 206 SER A C 1
ATOM 1664 O O . SER A 1 206 ? -3.786 9.773 9.980 1.00 93.50 206 SER A O 1
ATOM 1666 N N . GLU A 1 207 ? -2.792 11.150 8.514 1.00 95.25 207 GLU A N 1
ATOM 1667 C CA . GLU A 1 207 ? -3.935 12.051 8.353 1.00 95.25 207 GLU A CA 1
ATOM 1668 C C . GLU A 1 207 ? -5.068 11.369 7.578 1.00 95.25 207 GLU A C 1
ATOM 1670 O O . GLU A 1 207 ? -6.230 11.454 7.977 1.00 95.25 207 GLU A O 1
ATOM 1675 N N . LEU A 1 208 ? -4.747 10.633 6.513 1.00 95.88 208 LEU A N 1
ATOM 1676 C CA . LEU A 1 208 ? -5.713 9.915 5.685 1.00 95.88 208 LEU A CA 1
ATOM 1677 C C . LEU A 1 208 ? -6.483 8.876 6.505 1.00 95.88 208 LEU A C 1
ATOM 1679 O O . LEU A 1 208 ? -7.708 8.820 6.425 1.00 95.88 208 LEU A O 1
ATOM 1683 N N . ILE A 1 209 ? -5.784 8.106 7.343 1.00 96.19 209 ILE A N 1
ATOM 1684 C CA . ILE A 1 209 ? -6.389 7.134 8.264 1.00 96.19 209 ILE A CA 1
ATOM 1685 C C . ILE A 1 209 ? -7.385 7.812 9.218 1.00 96.19 209 ILE A C 1
ATOM 1687 O O . ILE A 1 209 ? -8.441 7.252 9.512 1.00 96.19 209 ILE A O 1
ATOM 1691 N N . LEU A 1 210 ? -7.066 9.018 9.696 1.00 94.06 210 LEU A N 1
ATOM 1692 C CA . LEU A 1 210 ? -7.889 9.753 10.660 1.00 94.06 210 LEU A CA 1
ATOM 1693 C C . LEU A 1 210 ? -9.048 10.521 10.027 1.00 94.06 210 LEU A C 1
ATOM 1695 O O . LEU A 1 210 ? -10.010 10.846 10.723 1.00 94.06 210 LEU A O 1
ATOM 1699 N N . THR A 1 211 ? -8.970 10.849 8.742 1.00 95.50 211 THR A N 1
ATOM 1700 C CA . THR A 1 211 ? -9.922 11.760 8.093 1.00 95.50 211 THR A CA 1
ATOM 1701 C C . THR A 1 211 ? -10.834 11.056 7.100 1.00 95.50 211 THR A C 1
ATOM 1703 O O . THR A 1 211 ? -12.008 11.412 7.047 1.00 95.50 211 THR A O 1
ATOM 1706 N N . ASN A 1 212 ? -10.361 10.027 6.392 1.00 97.12 212 ASN A N 1
ATOM 1707 C CA . ASN A 1 212 ? -11.101 9.400 5.301 1.00 97.12 212 ASN A CA 1
ATOM 1708 C C . ASN A 1 212 ? -12.286 8.549 5.783 1.00 97.12 212 ASN A C 1
ATOM 1710 O O . ASN A 1 212 ? -12.116 7.567 6.511 1.00 97.12 212 ASN A O 1
ATOM 1714 N N . ASP A 1 213 ? -13.485 8.874 5.303 1.00 95.31 213 ASP A N 1
ATOM 1715 C CA . ASP A 1 213 ? -14.713 8.199 5.728 1.00 95.31 213 ASP A CA 1
ATOM 1716 C C . ASP A 1 213 ? -14.759 6.723 5.332 1.00 95.31 213 ASP A C 1
ATOM 1718 O O . ASP A 1 213 ? -15.225 5.904 6.120 1.00 95.31 213 ASP A O 1
ATOM 1722 N N . LYS A 1 214 ? -14.213 6.329 4.170 1.00 94.75 214 LYS A N 1
ATOM 1723 C CA . LYS A 1 214 ? -14.185 4.905 3.787 1.00 94.75 214 LYS A CA 1
ATOM 1724 C C . LYS A 1 214 ? -13.335 4.084 4.755 1.00 94.75 214 LYS A C 1
ATOM 1726 O O . LYS A 1 214 ? -13.741 2.985 5.123 1.00 94.75 214 LYS A O 1
ATOM 1731 N N . ILE A 1 215 ? -12.188 4.617 5.187 1.00 96.69 215 ILE A N 1
ATOM 1732 C CA . ILE A 1 215 ? -11.321 3.950 6.170 1.00 96.69 215 ILE A CA 1
ATOM 1733 C C . ILE A 1 215 ? -12.032 3.867 7.524 1.00 96.69 215 ILE A C 1
ATOM 1735 O O . ILE A 1 215 ? -12.084 2.792 8.118 1.00 96.69 215 ILE A O 1
ATOM 1739 N N . LYS A 1 216 ? -12.643 4.964 7.987 1.00 95.50 216 LYS A N 1
ATOM 1740 C CA . LYS A 1 216 ? -13.412 4.983 9.244 1.00 95.50 216 LYS A CA 1
ATOM 1741 C C . LYS A 1 216 ? -14.557 3.975 9.237 1.00 95.50 216 LYS A C 1
ATOM 1743 O O . LYS A 1 216 ? -14.725 3.234 10.201 1.00 95.50 216 LYS A O 1
ATOM 1748 N N . GLU A 1 217 ? -15.330 3.926 8.157 1.00 95.00 217 GLU A N 1
ATOM 1749 C CA . GLU A 1 217 ? -16.439 2.985 8.011 1.00 95.00 217 GLU A CA 1
ATOM 1750 C C . GLU A 1 217 ? -15.958 1.534 7.917 1.00 95.00 217 GLU A C 1
ATOM 1752 O O . GLU A 1 217 ? -16.590 0.646 8.487 1.00 95.00 217 GLU A O 1
ATOM 1757 N N . ALA A 1 218 ? -14.825 1.273 7.257 1.00 95.50 218 ALA A N 1
ATOM 1758 C CA . ALA A 1 218 ? -14.218 -0.056 7.241 1.00 95.50 218 ALA A CA 1
ATOM 1759 C C . ALA A 1 218 ? -13.773 -0.488 8.649 1.00 95.50 218 ALA A C 1
ATOM 1761 O O . ALA A 1 218 ? -14.058 -1.609 9.064 1.00 95.50 218 ALA A O 1
ATOM 1762 N N . VAL A 1 219 ? -13.162 0.419 9.418 1.00 95.19 219 VAL A N 1
ATOM 1763 C CA . VAL A 1 219 ? -12.757 0.176 10.810 1.00 95.19 219 VAL A CA 1
ATOM 1764 C C . VAL A 1 219 ? -13.952 -0.140 11.715 1.00 95.19 219 VAL A C 1
ATOM 1766 O O . VAL A 1 219 ? -13.874 -1.065 12.518 1.00 95.19 219 VAL A O 1
ATOM 1769 N N . LYS A 1 220 ? -15.072 0.583 11.581 1.00 94.06 220 LYS A N 1
ATOM 1770 C CA . LYS A 1 220 ? -16.289 0.341 12.382 1.00 94.06 220 LYS A CA 1
ATOM 1771 C C . LYS A 1 220 ? -16.914 -1.036 12.142 1.00 94.06 220 LYS A C 1
ATOM 1773 O O . LYS A 1 220 ? -17.627 -1.533 13.006 1.00 94.06 220 LYS A O 1
ATOM 1778 N N . LYS A 1 221 ? -16.676 -1.630 10.970 1.00 92.88 221 LYS A N 1
ATOM 1779 C CA . LYS A 1 221 ? -17.219 -2.937 10.572 1.00 92.88 221 LYS A CA 1
ATOM 1780 C C . LYS A 1 221 ? -16.337 -4.116 10.990 1.00 92.88 221 LYS A C 1
ATOM 1782 O O . LYS A 1 221 ? -16.726 -5.254 10.741 1.00 92.88 221 LYS A O 1
ATOM 1787 N N . LEU A 1 222 ? -15.169 -3.863 11.587 1.00 92.81 222 LEU A N 1
ATOM 1788 C CA . LEU A 1 222 ? -14.281 -4.919 12.068 1.00 92.81 222 LEU A CA 1
ATOM 1789 C C . LEU A 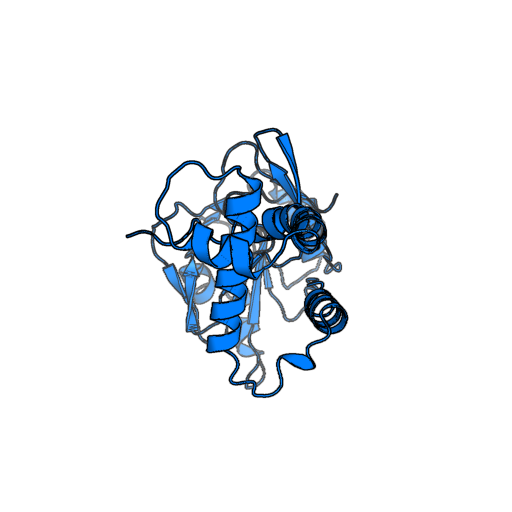1 222 ? -14.922 -5.669 13.236 1.00 92.81 222 LEU A C 1
ATOM 1791 O O . LEU A 1 222 ? -15.414 -5.061 14.188 1.00 92.81 222 LEU A O 1
ATOM 1795 N N . LEU A 1 223 ? -14.867 -6.997 13.184 1.00 92.31 223 LEU A N 1
ATOM 1796 C CA . LEU A 1 223 ? -15.217 -7.830 14.329 1.00 92.31 223 LEU A CA 1
ATOM 1797 C C . LEU A 1 223 ? -14.142 -7.717 15.427 1.00 92.31 223 LEU A C 1
ATOM 1799 O O . LEU A 1 223 ? -12.998 -7.345 15.145 1.00 92.31 223 LEU A O 1
ATOM 1803 N N . PRO A 1 224 ? -14.463 -8.063 16.688 1.00 90.12 224 PRO A N 1
ATOM 1804 C CA . PRO A 1 224 ? -13.473 -8.086 17.760 1.00 90.12 224 PRO A CA 1
ATOM 1805 C C . PRO A 1 224 ? -12.243 -8.926 17.386 1.00 90.12 224 PRO A C 1
ATOM 1807 O O . PRO A 1 224 ? -12.360 -10.098 17.035 1.00 90.12 224 PRO A O 1
ATOM 1810 N N . GLY A 1 225 ? -11.059 -8.315 17.456 1.00 89.19 225 GLY A N 1
ATOM 1811 C CA . GLY A 1 225 ? -9.785 -8.952 17.104 1.00 89.19 225 GLY A CA 1
ATOM 1812 C C . GLY A 1 225 ? -9.423 -8.920 15.613 1.00 89.19 225 GLY A C 1
ATOM 1813 O O . GLY A 1 225 ? -8.282 -9.238 15.276 1.00 89.19 225 GLY A O 1
ATOM 1814 N N . GLU A 1 226 ? -10.326 -8.499 14.719 1.00 93.06 226 GLU A N 1
ATOM 1815 C CA . GLU A 1 226 ? -9.980 -8.256 13.316 1.00 93.06 226 GLU A CA 1
ATOM 1816 C C . GLU A 1 226 ? -9.164 -6.961 13.164 1.00 93.06 226 GLU A C 1
ATOM 1818 O O . GLU A 1 226 ? -9.305 -5.996 13.922 1.00 93.06 226 GLU A O 1
ATOM 1823 N N . LYS A 1 227 ? -8.307 -6.937 12.139 1.00 95.44 227 LYS A N 1
ATOM 1824 C CA . LYS A 1 227 ? -7.574 -5.745 11.714 1.00 95.44 227 LYS A CA 1
ATOM 1825 C C . LYS A 1 227 ? -7.927 -5.404 10.275 1.00 95.44 227 LYS A C 1
ATOM 1827 O O . LYS A 1 227 ? -7.975 -6.292 9.424 1.00 95.44 227 LYS A O 1
ATOM 1832 N N . LEU A 1 228 ? -8.107 -4.118 10.000 1.00 97.56 228 LEU A N 1
ATOM 1833 C CA . LEU A 1 228 ? -8.206 -3.607 8.642 1.00 97.56 228 LEU A CA 1
ATOM 1834 C C . LEU A 1 228 ? -6.829 -3.689 7.981 1.00 97.56 228 LEU A C 1
ATOM 1836 O O . LEU A 1 228 ? -5.847 -3.186 8.529 1.00 97.56 228 LEU A O 1
ATOM 1840 N N . LYS A 1 229 ? -6.757 -4.284 6.792 1.00 97.69 229 LYS A N 1
ATOM 1841 C CA . LYS A 1 229 ? -5.547 -4.256 5.968 1.00 97.69 229 LYS A CA 1
ATOM 1842 C C . LYS A 1 229 ? -5.629 -3.083 5.000 1.00 97.69 229 LYS A C 1
ATOM 1844 O O . LYS A 1 229 ? -6.552 -3.009 4.187 1.00 97.69 229 LYS A O 1
ATOM 1849 N N . LEU A 1 230 ? -4.663 -2.177 5.093 1.00 97.38 230 LEU A N 1
ATOM 1850 C CA . LEU A 1 230 ? -4.453 -1.109 4.124 1.00 97.38 230 LEU A CA 1
ATOM 1851 C C . LEU A 1 230 ? -3.339 -1.522 3.173 1.00 97.38 230 LEU A C 1
ATOM 1853 O O . LEU A 1 230 ? -2.211 -1.754 3.598 1.00 97.38 230 LEU A O 1
ATOM 1857 N N . TYR A 1 231 ? -3.651 -1.592 1.889 1.00 95.69 231 TYR A N 1
ATOM 1858 C CA . TYR A 1 231 ? -2.703 -1.915 0.839 1.00 95.69 231 TYR A CA 1
ATOM 1859 C C . TYR A 1 231 ? -2.267 -0.640 0.124 1.00 95.69 231 TYR A C 1
ATOM 1861 O O . TYR A 1 231 ? -3.090 0.063 -0.462 1.00 95.69 231 TYR A O 1
ATOM 1869 N N . TRP A 1 232 ? -0.971 -0.339 0.163 1.00 92.19 232 TRP A N 1
ATOM 1870 C CA . TRP A 1 232 ? -0.413 0.825 -0.517 1.00 92.19 232 TRP A CA 1
ATOM 1871 C C . TRP A 1 232 ? -0.196 0.523 -2.001 1.00 92.19 232 TRP A C 1
ATOM 1873 O O . TRP A 1 232 ? 0.731 -0.195 -2.372 1.00 92.19 232 TRP A O 1
ATOM 1883 N N . SER A 1 233 ? -1.060 1.077 -2.847 1.00 85.50 233 SER A N 1
ATOM 1884 C CA . SER A 1 233 ? -0.991 0.994 -4.308 1.00 85.50 233 SER A CA 1
ATOM 1885 C C . SER A 1 233 ? -0.522 2.327 -4.895 1.00 85.50 233 SER A C 1
ATOM 1887 O O . SER A 1 233 ? -1.163 2.914 -5.769 1.00 85.50 233 SER A O 1
ATOM 1889 N N . ALA A 1 234 ? 0.598 2.829 -4.389 1.00 80.12 234 ALA A N 1
ATOM 1890 C CA . ALA A 1 234 ? 1.238 4.037 -4.879 1.00 80.12 234 ALA A CA 1
ATOM 1891 C C . ALA A 1 234 ? 2.760 3.882 -4.815 1.00 80.12 234 ALA A C 1
ATOM 1893 O O . ALA A 1 234 ? 3.291 2.972 -4.176 1.00 80.12 234 ALA A O 1
ATOM 1894 N N . CYS A 1 235 ? 3.481 4.783 -5.478 1.00 79.19 235 CYS A N 1
ATOM 1895 C CA . CYS A 1 235 ? 4.931 4.851 -5.312 1.00 79.19 235 CYS A CA 1
ATOM 1896 C C . CYS A 1 235 ? 5.275 5.203 -3.851 1.00 79.19 235 CYS A C 1
ATOM 1898 O O . CYS A 1 235 ? 4.463 5.783 -3.135 1.00 79.19 235 CYS A O 1
ATOM 1900 N N . ALA A 1 236 ? 6.469 4.857 -3.385 1.00 62.84 236 ALA A N 1
ATOM 1901 C CA . ALA A 1 236 ? 6.963 5.268 -2.067 1.00 62.84 236 ALA A CA 1
ATOM 1902 C C . ALA A 1 236 ? 8.311 5.999 -2.203 1.00 62.84 236 ALA A C 1
ATOM 1904 O O . ALA A 1 236 ? 9.229 5.706 -1.459 1.00 62.84 236 ALA A O 1
ATOM 1905 N N . ASN A 1 237 ? 8.398 6.920 -3.179 1.00 60.19 237 ASN A N 1
ATOM 1906 C CA . ASN A 1 237 ? 9.563 7.702 -3.658 1.00 60.19 237 ASN A CA 1
ATOM 1907 C C . ASN A 1 237 ? 10.865 6.920 -3.909 1.00 60.19 237 ASN A C 1
ATOM 1909 O O . ASN A 1 237 ? 11.377 6.213 -3.055 1.00 60.19 237 ASN A O 1
ATOM 1913 N N . GLN A 1 238 ? 11.611 7.218 -4.958 1.00 58.19 238 GLN A N 1
ATOM 1914 C CA . GLN A 1 238 ? 11.377 7.026 -6.394 1.00 58.19 238 GLN A CA 1
ATOM 1915 C C . GLN A 1 238 ? 12.790 7.150 -6.979 1.00 58.19 238 GLN A C 1
ATOM 1917 O O . GLN A 1 238 ? 13.178 8.181 -7.524 1.00 58.19 238 GLN A O 1
ATOM 1922 N N . VAL A 1 239 ? 13.621 6.124 -6.770 1.00 57.53 239 VAL A N 1
ATOM 1923 C CA . VAL A 1 239 ? 14.897 6.056 -7.487 1.00 57.53 239 VAL A CA 1
ATOM 1924 C C . VAL A 1 239 ? 14.543 5.942 -8.966 1.00 57.53 239 VAL A C 1
ATOM 1926 O O . VAL A 1 239 ? 13.820 5.024 -9.362 1.00 57.53 239 VAL A O 1
ATOM 1929 N N . SER A 1 240 ? 15.004 6.899 -9.774 1.00 67.38 240 SER A N 1
ATOM 1930 C CA . SER A 1 240 ? 14.776 6.856 -11.218 1.00 67.38 240 SER A CA 1
ATOM 1931 C C . SER A 1 240 ? 15.316 5.539 -11.782 1.00 67.38 240 SER A C 1
ATOM 1933 O O . SER A 1 240 ? 16.436 5.139 -11.471 1.00 67.38 240 SER A O 1
ATOM 1935 N N . GLY A 1 241 ? 14.499 4.854 -12.581 1.00 73.88 241 GLY A N 1
ATOM 1936 C CA . GLY A 1 241 ? 14.850 3.595 -13.241 1.00 73.88 241 GLY A CA 1
ATOM 1937 C C . GLY A 1 241 ? 14.433 2.311 -12.512 1.00 73.88 241 GLY A C 1
ATOM 1938 O O . GLY A 1 241 ? 14.369 1.279 -13.173 1.00 73.88 241 GLY A O 1
ATOM 1939 N N . ASN A 1 242 ? 14.072 2.350 -11.220 1.00 85.62 242 ASN A N 1
ATOM 1940 C CA . ASN A 1 242 ? 13.555 1.171 -10.509 1.00 85.62 242 ASN A CA 1
ATOM 1941 C C . ASN A 1 242 ? 12.027 1.070 -10.627 1.00 85.62 242 ASN A C 1
ATOM 1943 O O . ASN A 1 242 ? 11.308 2.026 -10.307 1.00 85.62 242 ASN A O 1
ATOM 1947 N N . TYR A 1 243 ? 11.499 -0.089 -11.025 1.00 87.81 243 TYR A N 1
ATOM 1948 C CA . TYR A 1 243 ? 10.049 -0.305 -11.087 1.00 87.81 243 TYR A CA 1
ATOM 1949 C C . TYR A 1 243 ? 9.626 -1.744 -10.794 1.00 87.81 243 TYR A C 1
ATOM 1951 O O . TYR A 1 243 ? 10.414 -2.671 -10.926 1.00 87.81 243 TYR A O 1
ATOM 1959 N N . ALA A 1 244 ? 8.382 -1.912 -10.355 1.00 89.12 244 ALA A N 1
ATOM 1960 C CA . ALA A 1 244 ? 7.786 -3.197 -10.015 1.00 89.12 244 ALA A CA 1
ATOM 1961 C C . ALA A 1 244 ? 6.592 -3.489 -10.934 1.00 89.12 244 ALA A C 1
ATOM 1963 O O . ALA A 1 244 ? 5.735 -2.614 -11.089 1.00 89.12 244 ALA A O 1
ATOM 1964 N N . SER A 1 245 ? 6.542 -4.690 -11.514 1.00 92.00 245 SER A N 1
ATOM 1965 C CA . SER A 1 245 ? 5.469 -5.193 -12.391 1.00 92.00 245 SER A CA 1
ATOM 1966 C C . SER A 1 245 ? 5.052 -6.621 -12.004 1.00 92.00 245 SER A C 1
ATOM 1968 O O . SER A 1 245 ? 5.674 -7.248 -11.143 1.00 92.00 245 SER A O 1
ATOM 1970 N N . LEU A 1 246 ? 3.979 -7.138 -12.605 1.00 89.19 246 LEU A N 1
ATOM 1971 C CA . LEU A 1 246 ? 3.553 -8.538 -12.459 1.00 89.19 246 LEU A CA 1
ATOM 1972 C C . LEU A 1 246 ? 4.151 -9.459 -13.530 1.00 89.19 246 LEU A C 1
ATOM 1974 O O . LEU A 1 246 ? 4.173 -10.675 -13.339 1.00 89.19 246 LEU A O 1
ATOM 1978 N N . THR A 1 247 ? 4.653 -8.871 -14.619 1.00 68.00 247 THR A N 1
ATOM 1979 C CA . THR A 1 247 ? 5.341 -9.515 -15.752 1.00 68.00 247 THR A CA 1
ATOM 1980 C C . THR A 1 247 ? 6.310 -8.550 -16.414 1.00 68.00 247 THR A C 1
ATOM 1982 O O . THR A 1 247 ? 6.032 -7.326 -16.377 1.00 68.00 247 THR A O 1
#

Foldseek 3Di:
DDDDDPPVPPPVLVVVLVVLVVVVVVDDPVVLVVVVPPPDPDDDPSSVSVVVVVVVVVVVCVVDVDPPPVPDDVVVVVVVVVVPDLAKDFADLLAAEEDAAKEFPPPPDWDQAAQQEKEFAQDDAAAFEDVQVVLCNLVRHIQSWKWKAAQVGDIDIDRPDPDMGHHRGTDGFMKGAARVVCVVVCCVSNPPRLRYDGDPGIDTPVVCCVPPPSNVVSSVPDDVPHHHYYYYRYHHDHNPRIHMHSD

Radius of gyration: 22.82 Å; chains: 1; bounding box: 64×53×39 Å

Sequence (247 aa):
MLFDYTYFRTVDFFNREFNDFESCKKYDSDRYLKQCKSQDHLFSFRMYSCCILRLEIDVWKTIIDVKDYKKLDYKSLKINYLKTKIMSVQITNKDIVLLGHGSYEGGAKNKKLPNNIDLYLLPPIGYTLKTDVAAAMIHQDQIAKIVLHHATGGTEVVDPPMAVYKGGDLAPDLKLYNLGTLSDWGKKTIGDKKNVVTVDKDILLSELILTNDKIKEAVKKLLPGEKLKLYWSACANQVSGNYASLT

Secondary structure (DSSP, 8-state):
---SSSSTTHHHHHHHHHHHHHHHTTS-HHHHHHHTTS--S---HHHHHHHHHHHHHHHHHHHS--TTGGG--HHHHHHHHHHS----B---TTSEEEESEEE--SSS-EEEPPTTEEEEESSPTTPEEPHHHHHHHHHT--B--EEEE-TTS-EEEEPSPSEEEPTTSEEE-PEEE--GGGHHHHHHHHTT-SSEE--SS-EEHHHHHHH-HHHHHHHHTPPTT--EEEEEES-----TT-EEE--

pLDDT: mean 73.11, std 23.34, range [24.66, 97.81]